Protein AF-A0A7S0YPV4-F1 (afdb_monomer_lite)

Foldseek 3Di:
DVVVVVQVCPVPDDPCPQVVQVVVVLLVQLLVVLVVVDPDPCDDPNVVSSVVSSQVDWDQGPQGIAHADPVGHTDLAFHKDFDWAWDQDPVVRDTDTDGAFIQGPVPGTPDGDDHAAPDDPDDHDPDDDLQRQFDDWQWAQDPVVRDTDGAQWQFTGNRRDTDGADWQWTGQHTSHNHTHGDPAATGGDTSHNDHDHDPDPPPDDD

Secondary structure (DSSP, 8-state):
--SHHHHTSTTTS-TTHHHHHHHHHHHHHHHHHHHHH-SS-S-TTHHHHHHHHHTT--EEETTEEE-B-TTSPBP-TT-EEEEEEEEEETTTTEEEEEEEEEEETTTEEEEEPPP--TT-SSS--SS--TTT--PPTTEEEETTTTEEEEPPTTEE-SSS--EEPPTTEE--STT-SSPEEPSSSB--STT-SSPBPPPP------

InterPro domains:
  IPR001828 Receptor, ligand binding region [PF01094] (13-88)
  IPR009030 Growth factor receptor cysteine-rich domain superfamily [SSF57184] (133-200)
  IPR028082 Periplasmic binding protein-like I [SSF53822] (12-119)

Radius of gyration: 29.95 Å; chains: 1; bounding box: 98×28×73 Å

pLDDT: mean 80.23, std 16.92, range [31.95, 98.0]

Organism: NCBI:txid464990

Structure (mmCIF, N/CA/C/O backbone):
data_AF-A0A7S0YPV4-F1
#
_entry.id   AF-A0A7S0YPV4-F1
#
loop_
_atom_site.group_PDB
_atom_site.id
_atom_site.type_symbol
_atom_site.label_atom_id
_atom_site.label_alt_id
_atom_site.label_comp_id
_atom_site.label_asym_id
_atom_site.label_entity_id
_atom_site.label_seq_id
_atom_site.pdbx_PDB_ins_code
_atom_site.Cartn_x
_atom_site.Cartn_y
_atom_site.Cartn_z
_atom_site.occupancy
_atom_site.B_iso_or_equiv
_atom_site.auth_seq_id
_atom_site.auth_comp_id
_atom_site.auth_asym_id
_atom_site.auth_atom_id
_atom_site.pdbx_PDB_model_num
ATOM 1 N N . THR A 1 1 ? 30.486 0.582 5.856 1.00 36.22 1 THR A N 1
ATOM 2 C CA . THR A 1 1 ? 30.335 2.045 5.706 1.00 36.22 1 THR A CA 1
ATOM 3 C C . THR A 1 1 ? 29.468 2.457 4.521 1.00 36.22 1 THR A C 1
ATOM 5 O O . THR A 1 1 ? 29.097 3.610 4.493 1.00 36.22 1 THR A O 1
ATOM 8 N N . ALA A 1 2 ? 29.048 1.553 3.617 1.00 31.95 2 ALA A N 1
ATOM 9 C CA . ALA A 1 2 ? 28.124 1.878 2.512 1.00 31.95 2 ALA A CA 1
ATOM 10 C C . ALA A 1 2 ? 26.618 1.672 2.824 1.00 31.95 2 ALA A C 1
ATOM 12 O O . ALA A 1 2 ? 25.763 2.104 2.064 1.00 31.95 2 ALA A O 1
ATOM 13 N N . HIS A 1 3 ? 26.267 1.010 3.937 1.00 37.22 3 HIS A N 1
ATOM 14 C CA . HIS A 1 3 ? 24.865 0.754 4.313 1.00 37.22 3 HIS A CA 1
ATOM 15 C C . HIS A 1 3 ? 24.217 1.878 5.135 1.00 37.22 3 HIS A C 1
ATOM 17 O O . HIS A 1 3 ? 22.995 1.964 5.186 1.00 37.22 3 HIS A O 1
ATOM 23 N N . SER A 1 4 ? 25.013 2.755 5.758 1.00 34.09 4 SER A N 1
ATOM 24 C CA . SER A 1 4 ? 24.509 3.917 6.504 1.00 34.09 4 SER A CA 1
ATOM 25 C C . SER A 1 4 ? 24.011 5.036 5.591 1.00 34.09 4 SER A C 1
ATOM 27 O O . SER A 1 4 ? 23.102 5.769 5.972 1.00 34.09 4 SER A O 1
ATOM 29 N N . ASP A 1 5 ? 24.559 5.133 4.379 1.00 36.56 5 ASP A N 1
ATOM 30 C CA . ASP A 1 5 ? 24.257 6.225 3.445 1.00 36.56 5 ASP A CA 1
ATOM 31 C C . ASP A 1 5 ? 22.921 6.016 2.720 1.00 36.56 5 ASP A C 1
ATOM 33 O O . ASP A 1 5 ? 22.264 6.977 2.329 1.00 36.56 5 ASP A O 1
ATOM 37 N N . ILE A 1 6 ? 22.460 4.764 2.627 1.00 43.62 6 ILE A N 1
ATOM 38 C CA . ILE A 1 6 ? 21.132 4.419 2.101 1.00 43.62 6 ILE A CA 1
ATOM 39 C C . ILE A 1 6 ? 20.035 4.860 3.085 1.00 43.62 6 ILE A C 1
ATOM 41 O O . ILE A 1 6 ? 18.970 5.301 2.669 1.00 43.62 6 ILE A O 1
ATOM 45 N N . LEU A 1 7 ? 20.296 4.796 4.395 1.00 42.16 7 LEU A N 1
ATOM 46 C CA . LEU A 1 7 ? 19.291 5.030 5.439 1.00 42.16 7 LEU A CA 1
ATOM 47 C C . LEU A 1 7 ? 19.029 6.518 5.730 1.00 42.16 7 LEU A C 1
ATOM 49 O O . LEU A 1 7 ? 17.930 6.865 6.156 1.00 42.16 7 LEU A O 1
ATOM 53 N N . ALA A 1 8 ? 19.997 7.404 5.480 1.00 38.09 8 ALA A N 1
ATOM 54 C CA . ALA A 1 8 ? 19.856 8.840 5.746 1.00 38.09 8 ALA A CA 1
ATOM 55 C C . ALA A 1 8 ? 19.055 9.606 4.669 1.00 38.09 8 ALA A C 1
ATOM 57 O O . ALA A 1 8 ? 18.641 10.738 4.909 1.00 38.09 8 ALA A O 1
ATOM 58 N N . GLY A 1 9 ? 18.821 9.007 3.493 1.00 40.06 9 GLY A N 1
ATOM 59 C CA . GLY A 1 9 ? 18.206 9.681 2.340 1.00 40.06 9 GLY A CA 1
ATOM 60 C C . GLY A 1 9 ? 16.691 9.502 2.180 1.00 40.06 9 GLY A C 1
ATOM 61 O O . GLY A 1 9 ? 16.063 10.285 1.468 1.00 40.06 9 GLY A O 1
ATOM 62 N N . PHE A 1 10 ? 16.072 8.516 2.838 1.00 45.12 10 PHE A N 1
ATOM 63 C CA . PHE A 1 10 ? 14.668 8.162 2.567 1.00 45.12 10 PHE A CA 1
ATOM 64 C C . PHE A 1 10 ? 13.634 9.197 3.030 1.00 45.12 10 PHE A C 1
ATOM 66 O O . PHE A 1 10 ? 12.509 9.169 2.541 1.00 45.12 10 PHE A O 1
ATOM 73 N N . SER A 1 11 ? 13.978 10.118 3.937 1.00 45.22 11 SER A N 1
ATOM 74 C CA . SER A 1 11 ? 13.049 11.182 4.354 1.00 45.22 11 SER A CA 1
ATOM 75 C C . SER A 1 11 ? 13.148 12.461 3.512 1.00 45.22 11 SER A C 1
ATOM 77 O O . SER A 1 11 ? 12.313 13.349 3.674 1.00 45.22 11 SER A O 1
ATOM 79 N N . GLN A 1 12 ? 14.141 12.569 2.617 1.00 48.28 12 GLN A N 1
ATOM 80 C CA . GLN A 1 12 ? 14.422 13.796 1.856 1.00 48.28 12 GLN A CA 1
ATOM 81 C C . GLN A 1 12 ? 14.479 13.626 0.334 1.00 48.28 12 GLN A C 1
ATOM 83 O O . GLN A 1 12 ? 14.400 14.630 -0.372 1.00 48.28 12 GLN A O 1
ATOM 88 N N . PHE A 1 13 ? 14.569 12.401 -0.188 1.00 52.62 13 PHE A N 1
ATOM 89 C CA . PHE A 1 13 ? 14.547 12.145 -1.628 1.00 52.62 13 PHE A CA 1
ATOM 90 C C . PHE A 1 13 ? 13.202 11.572 -2.075 1.00 52.62 13 PHE A C 1
ATOM 92 O O . PHE A 1 13 ? 12.683 10.633 -1.477 1.00 52.62 13 PHE A O 1
ATOM 99 N N . ASP A 1 14 ? 12.653 12.136 -3.154 1.00 65.88 14 ASP A N 1
ATOM 100 C CA . ASP A 1 14 ? 11.520 11.557 -3.876 1.00 65.88 14 ASP A CA 1
ATOM 101 C C . ASP A 1 14 ? 11.896 10.128 -4.318 1.00 65.88 14 ASP A C 1
ATOM 103 O O . ASP A 1 14 ? 12.837 9.980 -5.113 1.00 65.88 14 ASP A O 1
ATOM 107 N N . PRO A 1 15 ? 11.196 9.080 -3.835 1.00 69.56 15 PRO A N 1
ATOM 108 C CA . PRO A 1 15 ? 11.529 7.691 -4.145 1.00 69.56 15 PRO A CA 1
ATOM 109 C C . PRO A 1 15 ? 11.424 7.378 -5.644 1.00 69.56 15 PRO A C 1
ATOM 111 O O . PRO A 1 15 ? 11.970 6.374 -6.100 1.00 69.56 15 PRO A O 1
ATOM 114 N N . PHE A 1 16 ? 10.766 8.240 -6.424 1.00 81.06 16 PHE A N 1
ATOM 115 C CA . PHE A 1 16 ? 10.574 8.074 -7.861 1.00 81.06 16 PHE A CA 1
ATOM 116 C C . PHE A 1 16 ? 11.603 8.819 -8.715 1.00 81.06 16 PHE A C 1
ATOM 118 O O . PHE A 1 16 ? 11.681 8.584 -9.921 1.00 81.06 16 PHE A O 1
ATOM 125 N N . SER A 1 17 ? 12.436 9.669 -8.114 1.00 86.31 17 SER A N 1
ATOM 126 C CA . SER A 1 17 ? 13.409 10.491 -8.845 1.00 86.31 17 SER A CA 1
ATOM 127 C C . SER A 1 17 ? 14.431 9.662 -9.635 1.00 86.31 17 SER A C 1
ATOM 129 O O . SER A 1 17 ? 14.718 9.981 -10.789 1.00 86.31 17 SER A O 1
ATOM 131 N N . ALA A 1 18 ? 14.919 8.556 -9.066 1.00 84.62 18 ALA A N 1
ATOM 132 C CA . ALA A 1 18 ? 15.829 7.635 -9.750 1.00 84.62 18 ALA A CA 1
ATOM 133 C C . ALA A 1 18 ? 15.155 6.934 -10.945 1.00 84.62 18 ALA A C 1
ATOM 135 O O . ALA A 1 18 ? 15.747 6.824 -12.016 1.00 84.62 18 ALA A O 1
ATOM 136 N N . PHE A 1 19 ? 13.888 6.532 -10.797 1.00 88.25 19 PHE A N 1
ATOM 137 C CA . PHE A 1 19 ? 13.109 5.931 -11.884 1.00 88.25 19 PHE A CA 1
ATOM 138 C C . PHE A 1 19 ? 12.814 6.936 -13.000 1.00 88.25 19 PHE A C 1
ATOM 140 O O . PHE A 1 19 ? 12.889 6.591 -14.177 1.00 88.25 19 PHE A O 1
ATOM 147 N N . MET A 1 20 ? 12.520 8.190 -12.646 1.00 91.56 20 MET A N 1
ATOM 148 C CA . MET A 1 20 ? 12.331 9.272 -13.613 1.00 91.56 20 MET A CA 1
ATOM 149 C C . MET A 1 20 ? 13.615 9.534 -14.407 1.00 91.56 20 MET A C 1
ATOM 151 O O . MET A 1 20 ? 13.568 9.665 -15.629 1.00 91.56 20 MET A O 1
ATOM 155 N N . TYR A 1 21 ? 14.764 9.575 -13.729 1.00 91.56 21 TYR A N 1
ATOM 156 C CA . TYR A 1 21 ? 16.065 9.735 -14.375 1.00 91.56 21 TYR A CA 1
ATOM 157 C C . TYR A 1 21 ? 16.329 8.618 -15.392 1.00 91.56 21 TYR A C 1
ATOM 159 O O . TYR A 1 21 ? 16.657 8.893 -16.548 1.00 91.56 21 TYR A O 1
ATOM 167 N N . ASP A 1 22 ? 16.108 7.367 -14.993 1.00 93.00 22 ASP A N 1
ATOM 168 C CA . ASP A 1 22 ? 16.290 6.211 -15.870 1.00 93.00 22 ASP A CA 1
ATOM 169 C C . ASP A 1 22 ? 15.304 6.209 -17.049 1.00 93.00 22 ASP A C 1
ATOM 171 O O . ASP A 1 22 ? 15.693 5.905 -18.177 1.00 93.00 22 ASP A O 1
ATOM 175 N N . ALA A 1 23 ? 14.052 6.629 -16.840 1.00 94.31 23 ALA A N 1
ATOM 176 C CA . ALA A 1 23 ? 13.065 6.758 -17.913 1.00 94.31 23 ALA A CA 1
ATOM 177 C C . ALA A 1 23 ? 13.476 7.805 -18.964 1.00 94.31 23 ALA A C 1
ATOM 179 O O . ALA A 1 23 ? 13.342 7.570 -20.169 1.00 94.31 23 ALA A O 1
ATOM 180 N N . VAL A 1 24 ? 14.022 8.945 -18.525 1.00 95.88 24 VAL A N 1
ATOM 181 C CA . VAL A 1 24 ? 14.556 9.976 -19.429 1.00 95.88 24 VAL A CA 1
ATOM 182 C C . VAL A 1 24 ? 15.739 9.431 -20.229 1.00 95.88 24 VAL A C 1
ATOM 184 O O . VAL A 1 24 ? 15.811 9.658 -21.439 1.00 95.88 24 VAL A O 1
ATOM 187 N N . TRP A 1 25 ? 16.634 8.669 -19.595 1.00 95.94 25 TRP A N 1
ATOM 188 C CA . TRP A 1 25 ? 17.754 8.029 -20.288 1.00 95.94 25 TRP A CA 1
ATOM 189 C C . TRP A 1 25 ? 17.307 6.986 -21.304 1.00 95.94 25 TRP A C 1
ATOM 191 O O . TRP A 1 25 ? 17.800 7.005 -22.432 1.00 95.94 25 TRP A O 1
ATOM 201 N N . LEU A 1 26 ? 16.336 6.138 -20.963 1.00 96.00 26 LEU A N 1
ATOM 202 C CA . LEU A 1 26 ? 15.768 5.174 -21.903 1.00 96.00 26 LEU A CA 1
ATOM 203 C C . LEU A 1 26 ? 15.194 5.883 -23.138 1.00 96.00 26 LEU A C 1
ATOM 205 O O . LEU A 1 26 ? 15.479 5.491 -24.270 1.00 96.00 26 LEU A O 1
ATOM 209 N N . ALA A 1 27 ? 14.443 6.970 -22.937 1.00 93.94 27 ALA A N 1
ATOM 210 C CA . ALA A 1 27 ? 13.891 7.759 -24.034 1.00 93.94 27 ALA A CA 1
ATOM 211 C C . ALA A 1 27 ? 14.973 8.435 -24.887 1.00 93.94 27 ALA A C 1
ATOM 213 O O . ALA A 1 27 ? 14.877 8.435 -26.119 1.00 93.94 27 ALA A O 1
ATOM 214 N N . ALA A 1 28 ? 16.016 8.978 -24.258 1.00 94.56 28 ALA A N 1
ATOM 215 C CA . ALA A 1 28 ? 17.133 9.604 -24.957 1.00 94.56 28 ALA A CA 1
ATOM 216 C C . ALA A 1 28 ? 17.921 8.587 -25.797 1.00 94.56 28 ALA A C 1
ATOM 218 O O . ALA A 1 28 ? 18.191 8.838 -26.975 1.00 94.56 28 ALA A O 1
ATOM 219 N N . LEU A 1 29 ? 18.236 7.420 -25.227 1.00 94.44 29 LEU A N 1
ATOM 220 C CA . LEU A 1 29 ? 18.935 6.333 -25.914 1.00 94.44 29 LEU A CA 1
ATOM 221 C C . LEU A 1 29 ? 18.103 5.784 -27.076 1.00 94.44 29 LEU A C 1
ATOM 223 O O . LEU A 1 29 ? 18.622 5.653 -28.183 1.00 94.44 29 LEU A O 1
ATOM 227 N N . ALA A 1 30 ? 16.806 5.550 -26.866 1.00 93.12 30 ALA A N 1
ATOM 228 C CA . ALA A 1 30 ? 15.907 5.077 -27.915 1.00 93.12 30 ALA A CA 1
ATOM 229 C C . ALA A 1 30 ? 15.759 6.087 -29.055 1.00 93.12 30 ALA A C 1
ATOM 231 O O . ALA A 1 30 ? 15.778 5.711 -30.224 1.00 93.12 30 ALA A O 1
ATOM 232 N N . THR A 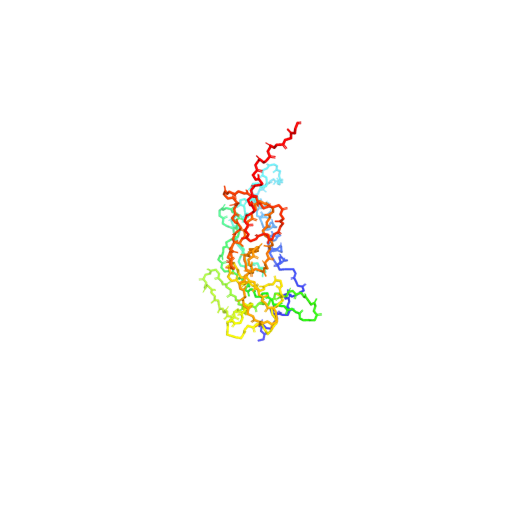1 31 ? 15.674 7.379 -28.735 1.00 90.56 31 THR A N 1
ATOM 233 C CA . THR A 1 31 ? 15.624 8.444 -29.747 1.00 90.56 31 THR A CA 1
ATOM 234 C C . THR A 1 31 ? 16.935 8.534 -30.525 1.00 90.56 31 THR A C 1
ATOM 236 O O . THR A 1 31 ? 16.920 8.699 -31.746 1.00 90.56 31 THR A O 1
ATOM 239 N N . SER A 1 32 ? 18.072 8.390 -29.840 1.00 90.44 32 SER A N 1
ATOM 240 C CA . SER A 1 32 ? 19.397 8.358 -30.465 1.00 90.44 32 SER A CA 1
ATOM 241 C C . SER A 1 32 ? 19.548 7.162 -31.413 1.00 90.44 32 SER A C 1
ATOM 243 O O . SER A 1 32 ? 19.952 7.344 -32.562 1.00 90.44 32 SER A O 1
ATOM 245 N N . SER A 1 33 ? 19.140 5.964 -30.974 1.00 89.00 33 SER A N 1
ATOM 246 C CA . SER A 1 33 ? 19.143 4.736 -31.785 1.00 89.00 33 SER A CA 1
ATOM 247 C C . SER A 1 33 ? 18.202 4.845 -32.990 1.00 89.00 33 SER A C 1
ATOM 249 O O . SER A 1 33 ? 18.583 4.580 -34.128 1.00 89.00 33 SER A O 1
ATOM 251 N N . ALA A 1 34 ? 16.983 5.349 -32.783 1.00 85.38 34 ALA A N 1
ATOM 252 C CA . ALA A 1 34 ? 16.032 5.560 -33.870 1.00 85.38 34 ALA A CA 1
ATOM 253 C C . ALA A 1 34 ? 16.569 6.554 -34.913 1.00 85.38 34 ALA A C 1
ATOM 255 O O . ALA A 1 34 ? 16.411 6.340 -36.114 1.00 85.38 34 ALA A O 1
ATOM 256 N N . LYS A 1 35 ? 17.247 7.624 -34.477 1.00 83.00 35 LYS A N 1
ATOM 257 C CA . LYS A 1 35 ? 17.867 8.603 -35.378 1.00 83.00 35 LYS A CA 1
ATOM 258 C C . LYS A 1 35 ? 19.049 8.020 -36.155 1.00 83.00 35 LYS A C 1
ATOM 260 O O . LYS A 1 35 ? 19.228 8.388 -37.309 1.00 83.00 35 LYS A O 1
ATOM 265 N N . SER A 1 36 ? 19.858 7.145 -35.558 1.00 79.50 36 SER A N 1
ATOM 266 C CA . SER A 1 36 ? 20.968 6.501 -36.276 1.00 79.50 36 SER A CA 1
ATOM 267 C C . SER A 1 36 ? 20.475 5.468 -37.295 1.00 79.50 36 SER A C 1
ATOM 269 O O . SER A 1 36 ? 21.103 5.297 -38.339 1.00 79.50 36 SER A O 1
ATOM 271 N N . ALA A 1 37 ? 19.327 4.834 -37.038 1.00 71.56 37 ALA A N 1
ATOM 272 C CA . ALA A 1 37 ? 18.685 3.886 -37.946 1.00 71.56 37 ALA A CA 1
ATOM 273 C C . ALA A 1 37 ? 17.897 4.548 -39.099 1.00 71.56 37 ALA A C 1
ATOM 275 O O . ALA A 1 37 ? 17.641 3.899 -40.115 1.00 71.56 37 ALA A O 1
ATOM 276 N N . MET A 1 38 ? 17.503 5.822 -38.973 1.00 64.94 38 MET A N 1
ATOM 277 C CA . MET A 1 38 ? 16.695 6.541 -39.968 1.00 64.94 38 MET A CA 1
ATOM 278 C C . MET A 1 38 ? 17.522 7.589 -40.733 1.00 64.94 38 MET A C 1
ATOM 280 O O . MET A 1 38 ? 18.066 8.521 -40.154 1.00 64.94 38 MET A O 1
ATOM 284 N N . ALA A 1 39 ? 17.557 7.498 -42.069 1.00 58.47 39 ALA A N 1
ATOM 285 C CA . ALA A 1 39 ? 18.221 8.485 -42.938 1.00 58.47 39 ALA A CA 1
ATOM 286 C C . ALA A 1 39 ? 17.457 9.827 -43.074 1.00 58.47 39 ALA A C 1
ATOM 288 O O . ALA A 1 39 ? 17.958 10.765 -43.694 1.00 58.47 39 ALA A O 1
ATOM 289 N N . ALA A 1 40 ? 16.245 9.922 -42.517 1.00 58.00 40 ALA A N 1
ATOM 290 C CA . ALA A 1 40 ? 15.357 11.084 -42.576 1.00 58.00 40 ALA A CA 1
ATOM 291 C C . ALA A 1 40 ? 14.968 11.547 -41.153 1.00 58.00 40 ALA A C 1
ATOM 293 O O . ALA A 1 40 ? 15.109 10.770 -40.206 1.00 58.00 40 ALA A O 1
ATOM 294 N N . PRO A 1 41 ? 14.477 12.793 -40.969 1.00 60.31 41 PRO A N 1
ATOM 295 C CA . PRO A 1 41 ? 13.969 13.262 -39.678 1.00 60.31 41 PRO A CA 1
ATOM 296 C C . PRO A 1 41 ? 12.896 12.313 -39.131 1.00 60.31 41 PRO A C 1
ATOM 298 O O . PRO A 1 41 ? 12.181 11.697 -39.921 1.00 60.31 41 PRO A O 1
ATOM 301 N N . LEU A 1 42 ? 12.744 12.235 -37.801 1.00 62.56 42 LEU A N 1
ATOM 302 C CA . LEU A 1 42 ? 11.612 11.560 -37.152 1.00 62.56 42 LEU A CA 1
ATOM 303 C C . LEU A 1 42 ? 10.294 12.286 -37.508 1.00 62.56 42 LEU A C 1
ATOM 305 O O . LEU A 1 42 ? 9.743 13.029 -36.703 1.00 62.56 42 LEU A O 1
ATOM 309 N N . ALA A 1 43 ? 9.821 12.128 -38.742 1.00 65.56 43 ALA A N 1
ATOM 310 C CA . ALA A 1 43 ? 8.487 12.497 -39.195 1.00 65.56 43 ALA A CA 1
ATOM 311 C C . ALA A 1 43 ? 7.509 11.338 -38.916 1.00 65.56 43 ALA A C 1
ATOM 313 O O . ALA A 1 43 ? 7.915 10.301 -38.384 1.00 65.56 43 ALA A O 1
ATOM 314 N N . ASP A 1 44 ? 6.226 11.534 -39.239 1.00 55.19 44 ASP A N 1
ATOM 315 C CA . ASP A 1 44 ? 5.115 10.615 -38.942 1.00 55.19 44 ASP A CA 1
ATOM 316 C C . ASP A 1 44 ? 5.503 9.129 -39.057 1.00 55.19 44 ASP A C 1
ATOM 318 O O . ASP A 1 44 ? 5.897 8.639 -40.114 1.00 55.19 44 ASP A O 1
ATOM 322 N N . GLY A 1 45 ? 5.433 8.419 -37.926 1.00 63.19 45 GLY A N 1
ATOM 323 C CA . GLY A 1 45 ? 5.950 7.053 -37.761 1.00 63.19 45 GLY A CA 1
ATOM 324 C C . GLY A 1 45 ? 7.156 6.939 -36.821 1.00 63.19 45 GLY A C 1
ATOM 325 O O . GLY A 1 45 ? 7.360 5.875 -36.236 1.00 63.19 45 GLY A O 1
ATOM 326 N N . GLY A 1 46 ? 7.881 8.035 -36.571 1.00 73.69 46 GLY A N 1
ATOM 327 C CA . GLY A 1 46 ? 9.039 8.071 -35.669 1.00 73.69 46 GLY A CA 1
ATOM 328 C C . GLY A 1 46 ? 8.743 7.613 -34.235 1.00 73.69 46 GLY A C 1
ATOM 329 O O . GLY A 1 46 ? 9.573 6.950 -33.622 1.00 73.69 46 GLY A O 1
ATOM 330 N N . VAL A 1 47 ? 7.532 7.867 -33.725 1.00 80.19 47 VAL A N 1
ATOM 331 C CA . VAL A 1 47 ? 7.101 7.407 -32.390 1.00 80.19 47 VAL A CA 1
ATOM 332 C C . VAL A 1 47 ? 7.095 5.879 -32.292 1.00 80.19 47 VAL A C 1
ATOM 334 O O . VAL A 1 47 ? 7.555 5.334 -31.292 1.00 80.19 47 VAL A O 1
ATOM 337 N N . LYS A 1 48 ? 6.633 5.171 -33.334 1.00 84.62 48 LYS A N 1
ATOM 338 C CA . LYS A 1 48 ? 6.635 3.698 -33.353 1.00 84.62 48 LYS A CA 1
ATOM 339 C C . LYS A 1 48 ? 8.058 3.148 -33.401 1.00 84.62 48 LYS A C 1
ATOM 341 O O . LYS A 1 48 ? 8.347 2.169 -32.720 1.00 84.62 48 LYS A O 1
ATOM 346 N N . THR A 1 49 ? 8.946 3.801 -34.152 1.00 85.56 49 THR A N 1
ATOM 347 C CA . THR A 1 49 ? 10.367 3.437 -34.198 1.00 85.56 49 THR A CA 1
ATOM 348 C C . THR A 1 49 ? 11.018 3.615 -32.828 1.00 85.56 49 THR A C 1
ATOM 350 O O . THR A 1 49 ? 11.595 2.666 -32.308 1.00 85.56 49 THR A O 1
ATOM 353 N N . VAL A 1 50 ? 10.847 4.775 -32.184 1.00 88.19 50 VAL A N 1
ATOM 354 C CA . VAL A 1 50 ? 11.372 5.023 -30.828 1.00 88.19 50 VAL A CA 1
ATOM 355 C C . VAL A 1 50 ? 10.810 4.012 -29.830 1.00 88.19 50 VAL A C 1
ATOM 357 O O . VAL A 1 50 ? 11.570 3.446 -29.054 1.00 88.19 50 VAL A O 1
ATOM 360 N N . GLN A 1 51 ? 9.511 3.713 -29.887 1.00 88.81 51 GLN A N 1
ATOM 361 C CA . GLN A 1 51 ? 8.896 2.710 -29.017 1.00 88.81 51 GLN A CA 1
ATOM 362 C C . GLN A 1 51 ? 9.481 1.306 -29.239 1.00 88.81 51 GLN A C 1
ATOM 364 O O . GLN A 1 51 ? 9.691 0.572 -28.275 1.00 88.81 51 GLN A O 1
ATOM 369 N N . SER A 1 52 ? 9.768 0.924 -30.488 1.00 88.44 52 SER A N 1
ATOM 370 C CA . SER A 1 52 ? 10.424 -0.356 -30.778 1.00 88.44 52 SER A CA 1
ATOM 371 C C . SER A 1 52 ? 11.870 -0.406 -30.284 1.00 88.44 52 SER A C 1
ATOM 373 O O . SER A 1 52 ? 12.303 -1.450 -29.804 1.00 88.44 52 SER A O 1
ATOM 375 N N . GLU A 1 53 ? 12.590 0.718 -30.329 1.00 91.56 53 GLU A N 1
ATOM 376 C CA . GLU A 1 53 ? 13.956 0.823 -29.810 1.00 91.56 53 GLU A CA 1
ATOM 377 C C . GLU A 1 53 ? 13.982 0.801 -28.276 1.00 91.56 53 GLU A C 1
ATOM 379 O O . GLU A 1 53 ? 14.801 0.095 -27.696 1.00 91.56 53 GLU A O 1
ATOM 384 N N . MET A 1 54 ? 13.033 1.465 -27.603 1.00 93.12 54 MET A N 1
ATOM 385 C CA . MET A 1 54 ? 12.886 1.396 -26.139 1.00 93.12 54 MET A CA 1
ATOM 386 C C . MET A 1 54 ? 12.764 -0.048 -25.637 1.00 93.12 54 MET A C 1
ATOM 388 O O . MET A 1 54 ? 13.331 -0.380 -24.605 1.00 93.12 54 MET A O 1
ATOM 392 N N . ARG A 1 55 ? 12.066 -0.921 -26.373 1.00 91.69 55 ARG A N 1
ATOM 393 C CA . ARG A 1 55 ? 11.905 -2.343 -26.014 1.00 91.69 55 ARG A CA 1
ATOM 394 C C . ARG A 1 55 ? 13.160 -3.193 -26.237 1.00 91.69 55 ARG A C 1
ATOM 396 O O . ARG A 1 55 ? 13.202 -4.331 -25.792 1.00 91.69 55 ARG A O 1
ATOM 403 N N . ARG A 1 56 ? 14.146 -2.688 -26.980 1.00 90.62 56 ARG A N 1
ATOM 404 C CA . ARG A 1 56 ? 15.391 -3.406 -27.313 1.00 90.62 56 ARG A CA 1
ATOM 405 C C . ARG A 1 56 ? 16.578 -2.959 -26.474 1.00 90.62 56 ARG A C 1
ATOM 407 O O . ARG A 1 56 ? 17.599 -3.640 -26.453 1.00 90.62 56 ARG A O 1
ATOM 414 N N . ILE A 1 57 ? 16.469 -1.794 -25.847 1.00 92.44 57 ILE A N 1
ATOM 415 C CA . ILE A 1 57 ? 17.540 -1.196 -25.066 1.00 92.44 57 ILE A CA 1
ATOM 416 C C . ILE A 1 57 ? 17.498 -1.760 -23.650 1.00 92.44 57 ILE A C 1
ATOM 418 O O . ILE A 1 57 ? 16.471 -1.701 -22.980 1.00 92.44 57 ILE A O 1
ATOM 422 N N . ALA A 1 58 ? 18.653 -2.247 -23.208 1.00 93.31 58 ALA A N 1
ATOM 423 C CA . ALA A 1 58 ? 18.926 -2.610 -21.829 1.00 93.31 58 ALA A CA 1
ATOM 424 C C . ALA A 1 58 ? 20.170 -1.849 -21.353 1.00 93.31 58 ALA A C 1
ATOM 426 O O . ALA A 1 58 ? 21.164 -1.771 -22.084 1.00 93.31 58 ALA A O 1
ATOM 427 N N . PHE A 1 59 ? 20.132 -1.266 -20.157 1.00 92.31 59 PHE A N 1
ATOM 428 C CA . PHE A 1 59 ? 21.288 -0.583 -19.568 1.00 92.31 59 PHE A CA 1
ATOM 429 C C . PHE A 1 59 ? 21.253 -0.593 -18.037 1.00 92.31 59 PHE A C 1
ATOM 431 O O . PHE A 1 59 ? 20.210 -0.788 -17.422 1.00 92.31 59 PHE A O 1
ATOM 438 N N . SER A 1 60 ? 22.406 -0.347 -17.411 1.00 90.06 60 SER A N 1
ATOM 439 C CA . SER A 1 60 ? 22.492 -0.150 -15.960 1.00 90.06 60 SER A CA 1
ATOM 440 C C . SER A 1 60 ? 22.159 1.303 -15.619 1.00 90.06 60 SER A C 1
ATOM 442 O O . SER A 1 60 ? 22.965 2.199 -15.877 1.00 90.06 60 SER A O 1
ATOM 444 N N . GLY A 1 61 ? 20.973 1.532 -15.061 1.00 86.69 61 GLY A N 1
ATOM 445 C CA . GLY A 1 61 ? 20.504 2.830 -14.585 1.00 86.69 61 GLY A CA 1
ATOM 446 C C . GLY A 1 61 ? 20.863 3.106 -13.123 1.00 86.69 61 GLY A C 1
ATOM 447 O O . GLY A 1 61 ? 21.509 2.302 -12.448 1.00 86.69 61 GLY A O 1
ATOM 448 N N . VAL A 1 62 ? 20.418 4.256 -12.618 1.00 86.75 62 VAL A N 1
ATOM 449 C CA . VAL A 1 62 ? 20.590 4.664 -11.212 1.00 86.75 62 VAL A CA 1
ATOM 450 C C . VAL A 1 62 ? 19.731 3.807 -10.283 1.00 86.75 62 VAL A C 1
ATOM 452 O O . VAL A 1 62 ? 20.129 3.531 -9.153 1.00 86.75 62 VAL A O 1
ATOM 455 N N . SER A 1 63 ? 18.570 3.356 -10.757 1.00 82.12 63 SER A N 1
ATOM 456 C CA . SER A 1 63 ? 17.658 2.479 -10.016 1.00 82.12 63 SER A CA 1
ATOM 457 C C . SER A 1 63 ? 17.864 0.985 -10.313 1.00 82.12 63 SER A C 1
ATOM 459 O O . SER A 1 63 ? 16.980 0.185 -10.020 1.00 82.12 63 SER A O 1
ATOM 461 N N . GLY A 1 64 ? 18.991 0.591 -10.919 1.00 80.56 64 GLY A N 1
ATOM 462 C CA . GLY A 1 64 ? 19.314 -0.803 -11.268 1.00 80.56 64 GLY A CA 1
ATOM 463 C C . GLY A 1 64 ? 19.199 -1.102 -12.767 1.00 80.56 64 GLY A C 1
ATOM 464 O O . GLY A 1 64 ? 19.255 -0.185 -13.583 1.00 80.56 64 GLY A O 1
ATOM 465 N N . SER A 1 65 ? 19.041 -2.377 -13.145 1.00 87.56 65 SER A N 1
ATOM 466 C CA . SER A 1 65 ? 18.884 -2.779 -14.557 1.00 87.56 65 SER A CA 1
ATOM 467 C C . SER A 1 65 ? 17.614 -2.183 -15.159 1.00 87.56 65 SER A C 1
ATOM 469 O O . SER A 1 65 ? 16.547 -2.254 -14.549 1.00 87.56 65 SER A O 1
ATOM 471 N N . VAL A 1 66 ? 17.724 -1.551 -16.325 1.00 91.50 66 VAL A N 1
ATOM 472 C CA . VAL A 1 66 ? 16.612 -0.930 -17.047 1.00 91.50 66 VAL A CA 1
ATOM 473 C C . VAL A 1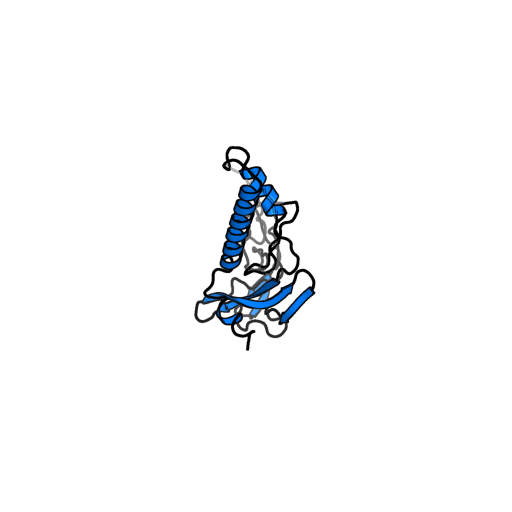 66 ? 16.454 -1.623 -18.387 1.00 91.50 66 VAL A C 1
ATOM 475 O O . VAL A 1 66 ? 17.262 -1.421 -19.291 1.00 91.50 66 VAL A O 1
ATOM 478 N N . ASP A 1 67 ? 15.377 -2.381 -18.511 1.00 92.44 67 ASP A N 1
ATOM 479 C CA . ASP A 1 67 ? 14.927 -3.065 -19.716 1.00 92.44 67 ASP A CA 1
ATOM 480 C C . ASP A 1 67 ? 13.408 -3.286 -19.623 1.00 92.44 67 ASP A C 1
ATOM 482 O O . ASP A 1 67 ? 12.834 -3.209 -18.532 1.00 92.44 67 ASP A O 1
ATOM 486 N N . LEU A 1 68 ? 12.734 -3.471 -20.762 1.00 92.81 68 LEU A N 1
ATOM 487 C CA . LEU A 1 68 ? 11.272 -3.551 -20.826 1.00 92.81 68 LEU A CA 1
ATOM 488 C C . LEU A 1 68 ? 10.793 -4.931 -21.282 1.00 92.81 68 LEU A C 1
ATOM 490 O O . LEU A 1 68 ? 11.281 -5.486 -22.266 1.00 92.81 68 LEU A O 1
ATOM 494 N N . LEU A 1 69 ? 9.751 -5.423 -20.620 1.00 89.38 69 LEU A N 1
ATOM 495 C CA . LEU A 1 69 ? 8.971 -6.581 -21.031 1.00 89.38 69 LEU A CA 1
ATOM 496 C C . LEU A 1 69 ? 8.140 -6.263 -22.285 1.00 89.38 69 LEU A C 1
ATOM 498 O O . LEU A 1 69 ? 7.932 -5.109 -22.670 1.00 89.38 69 LEU A O 1
ATOM 502 N N . GLU A 1 70 ? 7.591 -7.300 -22.919 1.00 88.75 70 GLU A N 1
ATOM 503 C CA . GLU A 1 70 ? 6.773 -7.148 -24.132 1.00 88.75 70 GLU A CA 1
ATOM 504 C C . GLU A 1 70 ? 5.532 -6.258 -23.916 1.00 88.75 70 GLU A C 1
ATOM 506 O O . GLU A 1 70 ? 5.103 -5.535 -24.827 1.00 88.75 70 GLU A O 1
ATOM 511 N N . ASN A 1 71 ? 4.984 -6.267 -22.697 1.00 89.31 71 ASN A N 1
ATOM 512 C CA . ASN A 1 71 ? 3.856 -5.430 -22.294 1.00 89.31 71 ASN A CA 1
ATOM 513 C C . ASN A 1 71 ? 4.246 -3.958 -22.029 1.00 89.31 71 ASN A C 1
ATOM 515 O O . ASN A 1 71 ? 3.358 -3.116 -21.919 1.00 89.31 71 ASN A O 1
ATOM 519 N N . GLY A 1 72 ? 5.542 -3.630 -22.011 1.00 88.31 72 GLY A N 1
ATOM 520 C CA . GLY A 1 72 ? 6.066 -2.286 -21.765 1.00 88.31 72 GLY A CA 1
ATOM 521 C C . GLY A 1 72 ? 6.374 -1.970 -20.301 1.00 88.31 72 GLY A C 1
ATOM 522 O O . GLY A 1 72 ? 6.846 -0.865 -20.034 1.00 88.31 72 GLY A O 1
ATOM 523 N N . ASP A 1 73 ? 6.150 -2.907 -19.379 1.00 90.75 73 ASP A N 1
ATOM 524 C CA . ASP A 1 73 ? 6.608 -2.767 -17.998 1.00 90.75 73 ASP A CA 1
ATOM 525 C C . ASP A 1 73 ? 8.121 -2.962 -17.927 1.00 90.75 73 ASP A C 1
ATOM 527 O O . ASP A 1 73 ? 8.713 -3.649 -18.760 1.00 90.75 73 ASP A O 1
ATOM 531 N N . ARG A 1 74 ? 8.762 -2.382 -16.914 1.00 89.38 74 ARG A N 1
ATOM 532 C CA . ARG A 1 74 ? 10.168 -2.675 -16.643 1.00 89.38 74 ARG A CA 1
ATOM 533 C C . ARG A 1 74 ? 10.316 -4.128 -16.204 1.00 89.38 74 ARG A C 1
ATOM 535 O O . ARG A 1 74 ? 9.495 -4.613 -15.424 1.00 89.38 74 ARG A O 1
ATOM 542 N N . SER A 1 75 ? 11.363 -4.797 -16.679 1.00 86.19 75 SER A N 1
ATOM 543 C CA . SER A 1 75 ? 11.709 -6.127 -16.195 1.00 86.19 75 SER A CA 1
ATOM 544 C C . SER A 1 75 ? 11.860 -6.122 -14.680 1.00 86.19 75 SER A C 1
ATOM 546 O O . SER A 1 75 ? 12.396 -5.187 -14.080 1.00 86.19 75 SER A O 1
ATOM 548 N N . GLY A 1 76 ? 11.318 -7.169 -14.065 1.00 77.69 76 GLY A N 1
ATOM 549 C CA . GLY A 1 76 ? 11.407 -7.368 -12.630 1.00 77.69 76 GLY A CA 1
ATOM 550 C C . GLY A 1 76 ? 12.802 -7.789 -12.179 1.00 77.69 76 GLY A C 1
ATOM 551 O O . GLY A 1 76 ? 13.072 -7.708 -10.987 1.00 77.69 76 GLY A O 1
ATOM 552 N N . GLU A 1 77 ? 13.672 -8.242 -13.084 1.00 76.94 77 GLU A N 1
ATOM 553 C CA . GLU A 1 77 ? 14.984 -8.813 -12.757 1.00 76.94 77 GLU A CA 1
ATOM 554 C C . GLU A 1 77 ? 15.879 -7.792 -12.034 1.00 76.94 77 GLU A C 1
ATOM 556 O O . GLU A 1 77 ? 16.063 -6.654 -12.473 1.00 76.94 77 GLU A O 1
ATOM 561 N N . GLY A 1 78 ? 16.390 -8.181 -10.863 1.00 71.44 78 GLY A N 1
ATOM 562 C CA . GLY A 1 78 ? 17.232 -7.332 -10.014 1.00 71.44 78 GLY A CA 1
ATOM 563 C C . GLY A 1 78 ? 16.531 -6.126 -9.368 1.00 71.44 78 GLY A C 1
ATOM 564 O O . GLY A 1 78 ? 17.204 -5.269 -8.784 1.00 71.44 78 GLY A O 1
ATOM 565 N N . LEU A 1 79 ? 15.196 -6.017 -9.440 1.00 76.81 79 LEU A N 1
ATOM 566 C CA . LEU A 1 79 ? 14.468 -4.973 -8.717 1.00 76.81 79 LEU A CA 1
ATOM 567 C C . LEU A 1 79 ? 14.491 -5.235 -7.212 1.00 76.81 79 LEU A C 1
ATOM 569 O O . LEU A 1 79 ? 14.130 -6.304 -6.720 1.00 76.81 79 LEU A O 1
ATOM 573 N N . THR A 1 80 ? 14.875 -4.193 -6.480 1.00 80.75 80 THR A N 1
ATOM 574 C CA . THR A 1 80 ? 14.943 -4.187 -5.024 1.00 80.75 80 THR A CA 1
ATOM 575 C C . THR A 1 80 ? 13.832 -3.313 -4.456 1.00 80.75 80 THR A C 1
ATOM 577 O O . THR A 1 80 ? 13.661 -2.158 -4.846 1.00 80.75 80 THR A O 1
ATOM 580 N N . TYR A 1 81 ? 13.097 -3.853 -3.495 1.00 83.94 81 TYR A N 1
ATOM 581 C CA . TYR A 1 81 ? 11.943 -3.231 -2.868 1.00 83.94 81 TYR A CA 1
ATOM 582 C C . TYR A 1 81 ? 12.214 -3.017 -1.383 1.00 83.94 81 TYR A C 1
ATOM 584 O O . TYR A 1 81 ? 12.595 -3.937 -0.655 1.00 83.94 81 TYR A O 1
ATOM 592 N N . ALA A 1 82 ? 11.978 -1.793 -0.916 1.00 87.69 82 ALA A N 1
ATOM 593 C CA . ALA A 1 82 ? 11.997 -1.486 0.504 1.00 87.69 82 ALA A CA 1
ATOM 594 C C . ALA A 1 82 ? 10.718 -2.004 1.174 1.00 87.69 82 ALA A C 1
ATOM 596 O O . ALA A 1 82 ? 9.605 -1.628 0.801 1.00 87.69 82 ALA A O 1
ATOM 597 N N . VAL A 1 83 ? 10.878 -2.824 2.208 1.00 88.50 83 VAL A N 1
ATOM 598 C CA . VAL A 1 83 ? 9.778 -3.263 3.068 1.00 88.50 83 VAL A CA 1
ATOM 599 C C . VAL A 1 83 ? 9.666 -2.264 4.209 1.00 88.50 83 VAL A C 1
ATOM 601 O O . VAL A 1 83 ? 10.600 -2.106 4.998 1.00 88.50 83 VAL A O 1
ATOM 604 N N . VAL A 1 84 ? 8.531 -1.574 4.300 1.00 88.50 84 VAL A N 1
ATOM 605 C CA . VAL A 1 84 ? 8.309 -0.514 5.290 1.00 88.50 84 VAL A CA 1
ATOM 606 C C . VAL A 1 84 ? 7.233 -0.903 6.297 1.00 88.50 84 VAL A C 1
ATOM 608 O O . VAL A 1 84 ? 6.174 -1.418 5.946 1.00 88.50 84 VAL A O 1
ATOM 611 N N . ASN A 1 85 ? 7.493 -0.622 7.570 1.00 84.94 85 ASN A N 1
ATOM 612 C CA . ASN A 1 85 ? 6.530 -0.719 8.656 1.00 84.94 85 ASN A CA 1
ATOM 613 C C . ASN A 1 85 ? 6.211 0.696 9.142 1.00 84.94 85 ASN A C 1
ATOM 615 O O . ASN A 1 85 ? 7.104 1.439 9.545 1.00 84.94 85 ASN A O 1
ATOM 619 N N . TRP A 1 86 ? 4.937 1.072 9.073 1.00 82.94 86 TRP A N 1
ATOM 620 C CA . TRP A 1 86 ? 4.452 2.382 9.495 1.00 82.94 86 TRP A CA 1
ATOM 621 C C . TRP A 1 86 ? 4.330 2.450 11.013 1.00 82.94 86 TRP A C 1
ATOM 623 O O . TRP A 1 86 ? 3.697 1.596 11.636 1.00 82.94 86 TRP A O 1
ATOM 633 N N . LYS A 1 87 ? 4.955 3.465 11.603 1.00 75.19 87 LYS A N 1
ATOM 634 C CA . LYS A 1 87 ? 5.184 3.587 13.041 1.00 75.19 87 LYS A CA 1
ATOM 635 C C . LYS A 1 87 ? 4.661 4.939 13.550 1.00 75.19 87 LYS A C 1
ATOM 637 O O . LYS A 1 87 ? 4.971 5.957 12.935 1.00 75.19 87 LYS A O 1
ATOM 642 N N . PRO A 1 88 ? 3.883 5.001 14.647 1.00 71.88 88 PRO A N 1
ATOM 643 C CA . PRO A 1 88 ? 3.489 6.273 15.247 1.00 71.88 88 PRO A CA 1
ATOM 644 C C . PRO A 1 88 ? 4.702 7.080 15.722 1.00 71.88 88 PRO A C 1
ATOM 646 O O . PRO A 1 88 ? 5.561 6.566 16.439 1.00 71.88 88 PRO A O 1
ATOM 649 N N . ASN A 1 89 ? 4.748 8.361 15.369 1.00 72.12 89 ASN A N 1
ATOM 650 C CA . ASN A 1 89 ? 5.736 9.315 15.851 1.00 72.12 89 ASN A CA 1
ATOM 651 C C . ASN A 1 89 ? 5.105 10.210 16.927 1.00 72.12 89 ASN A C 1
ATOM 653 O O . ASN A 1 89 ? 4.214 11.014 16.650 1.00 72.12 89 ASN A O 1
ATOM 657 N N . LYS A 1 90 ? 5.599 10.088 18.166 1.00 68.44 90 LYS A N 1
ATOM 658 C CA . LYS A 1 90 ? 5.091 10.839 19.328 1.00 68.44 90 LYS A CA 1
ATOM 659 C C . LYS A 1 90 ? 5.347 12.346 19.244 1.00 68.44 90 LYS A C 1
ATOM 661 O O . LYS A 1 90 ? 4.583 13.122 19.803 1.00 68.44 90 LYS A O 1
ATOM 666 N N . SER A 1 91 ? 6.403 12.769 18.557 1.00 74.25 91 SER A N 1
ATOM 667 C CA . SER A 1 91 ? 6.755 14.184 18.409 1.00 74.25 91 SER A CA 1
ATOM 668 C C . SER A 1 91 ? 5.885 14.895 17.375 1.00 74.25 91 SER A C 1
ATOM 670 O O . SER A 1 91 ? 5.632 16.088 17.513 1.00 74.25 91 SER A O 1
ATOM 672 N N . THR A 1 92 ? 5.428 14.183 16.342 1.00 74.50 92 THR A N 1
ATOM 673 C CA . THR A 1 92 ? 4.640 14.767 15.244 1.00 74.50 92 THR A CA 1
ATOM 674 C C . THR A 1 92 ? 3.156 14.411 15.303 1.00 74.50 92 THR A C 1
ATOM 676 O O . THR A 1 92 ? 2.352 15.064 14.638 1.00 74.50 92 THR A O 1
ATOM 679 N N . GLY A 1 93 ? 2.783 13.379 16.067 1.00 70.38 93 GLY A N 1
ATOM 680 C CA . GLY A 1 93 ? 1.425 12.833 16.111 1.00 70.38 93 GLY A CA 1
ATOM 681 C C . GLY A 1 93 ? 0.998 12.125 14.819 1.00 70.38 93 GLY A C 1
ATOM 682 O O . GLY A 1 93 ? -0.194 11.911 14.611 1.00 70.38 93 GLY A O 1
ATOM 683 N N . LYS A 1 94 ? 1.941 11.796 13.926 1.00 75.19 94 LYS A N 1
ATOM 684 C CA . LYS A 1 94 ? 1.689 11.169 12.616 1.00 75.19 94 LYS A CA 1
ATOM 685 C C . LYS A 1 94 ? 2.274 9.757 12.542 1.00 75.19 94 LYS A C 1
ATOM 687 O O . LYS A 1 94 ? 2.961 9.318 13.458 1.00 75.19 94 LYS A O 1
ATOM 692 N N . LEU A 1 95 ? 1.985 9.042 11.454 1.00 74.06 95 LEU A N 1
ATOM 693 C CA . LEU A 1 95 ? 2.659 7.789 11.114 1.00 74.06 95 LEU A CA 1
ATOM 694 C C . LEU A 1 95 ? 3.869 8.080 10.228 1.00 74.06 95 LEU A C 1
ATOM 696 O O . LEU A 1 95 ? 3.715 8.697 9.175 1.00 74.06 95 LEU A O 1
ATOM 700 N N . ASP A 1 96 ? 5.025 7.559 10.620 1.00 80.06 96 ASP A N 1
ATOM 701 C CA . ASP A 1 96 ? 6.252 7.614 9.837 1.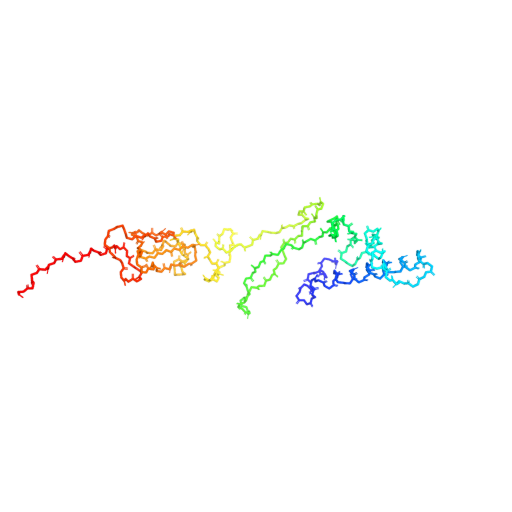00 80.06 96 ASP A CA 1
ATOM 702 C C . ASP A 1 96 ? 6.597 6.216 9.297 1.00 80.06 96 ASP A C 1
ATOM 704 O O . ASP A 1 96 ? 6.513 5.226 10.035 1.00 80.06 96 ASP A O 1
ATOM 708 N N . PRO A 1 97 ? 6.990 6.092 8.020 1.00 83.88 97 PRO A N 1
ATOM 709 C CA . PRO A 1 97 ? 7.454 4.828 7.474 1.00 83.88 97 PRO A CA 1
ATOM 710 C C . PRO A 1 97 ? 8.866 4.522 7.985 1.00 83.88 97 PRO A C 1
ATOM 712 O O . PRO A 1 97 ? 9.776 5.340 7.864 1.00 83.88 97 PRO A O 1
ATOM 715 N N . ILE A 1 98 ? 9.074 3.318 8.516 1.00 83.56 98 ILE A N 1
ATOM 716 C CA . ILE A 1 98 ? 10.404 2.817 8.876 1.00 83.56 98 ILE A CA 1
ATOM 717 C C . ILE A 1 98 ? 10.718 1.609 8.008 1.00 83.56 98 ILE A C 1
ATOM 719 O O . ILE A 1 98 ? 9.954 0.645 7.984 1.00 83.56 98 ILE A O 1
ATOM 723 N N . MET A 1 99 ? 11.851 1.641 7.311 1.00 86.19 99 MET A N 1
ATOM 724 C CA . MET A 1 99 ? 12.338 0.482 6.569 1.00 86.19 99 MET A CA 1
ATOM 725 C C . MET A 1 99 ? 12.699 -0.641 7.546 1.00 86.19 99 MET A C 1
ATOM 727 O O . MET A 1 99 ? 13.511 -0.451 8.449 1.00 86.19 99 MET A O 1
ATOM 731 N N . ILE A 1 100 ? 12.084 -1.803 7.362 1.00 88.50 100 ILE A N 1
ATOM 732 C CA . ILE A 1 100 ? 12.297 -3.000 8.182 1.00 88.50 100 ILE A CA 1
ATOM 733 C C . ILE A 1 100 ? 12.862 -4.168 7.387 1.00 88.50 100 ILE A C 1
ATOM 735 O O . ILE A 1 100 ? 13.148 -5.204 7.981 1.00 88.50 100 ILE A O 1
ATOM 739 N N . GLY A 1 101 ? 13.000 -4.027 6.073 1.00 89.94 101 GLY A N 1
ATOM 740 C CA . GLY A 1 101 ? 13.532 -5.081 5.232 1.00 89.94 101 GLY A CA 1
ATOM 741 C C . GLY A 1 101 ? 13.786 -4.640 3.806 1.00 89.94 101 GLY A C 1
ATOM 742 O O . GLY A 1 101 ? 13.383 -3.553 3.381 1.00 89.94 101 GLY A O 1
ATOM 743 N N . ILE A 1 102 ? 14.427 -5.539 3.074 1.00 88.56 102 ILE A N 1
ATOM 744 C CA . ILE A 1 102 ? 14.642 -5.453 1.638 1.00 88.56 102 ILE A CA 1
ATOM 745 C C . ILE A 1 102 ? 14.188 -6.771 1.013 1.00 88.56 102 ILE A C 1
ATOM 747 O O . ILE A 1 102 ? 14.589 -7.847 1.462 1.00 88.56 102 ILE A O 1
ATOM 751 N N . TRP A 1 103 ? 13.360 -6.672 -0.024 1.00 90.81 103 TRP A N 1
ATOM 752 C CA . TRP A 1 103 ? 12.955 -7.793 -0.863 1.00 90.81 103 TRP A CA 1
ATOM 753 C C . TRP A 1 103 ? 13.495 -7.589 -2.275 1.00 90.81 103 TRP A C 1
ATOM 755 O O . TRP A 1 103 ? 13.345 -6.513 -2.845 1.00 90.81 103 TRP A O 1
ATOM 765 N N . GLU A 1 104 ? 14.127 -8.606 -2.829 1.00 87.19 104 GLU A N 1
ATOM 766 C CA . GLU A 1 104 ? 14.604 -8.641 -4.203 1.00 87.19 104 GLU A CA 1
ATOM 767 C C . GLU A 1 104 ? 13.745 -9.621 -5.001 1.00 87.19 104 GLU A C 1
ATOM 769 O O . GLU A 1 104 ? 13.366 -10.680 -4.495 1.00 87.19 104 GLU A O 1
ATOM 774 N N . SER A 1 105 ? 13.448 -9.279 -6.251 1.00 84.00 105 SER A N 1
ATOM 775 C CA . SER A 1 105 ? 12.607 -10.090 -7.135 1.00 84.00 105 SER A CA 1
ATOM 776 C C . SER A 1 105 ? 13.097 -11.519 -7.349 1.00 84.00 105 SER A C 1
ATOM 778 O O . SER A 1 105 ? 12.275 -12.432 -7.429 1.00 84.00 105 SER A O 1
ATOM 780 N N . GLU A 1 106 ? 14.411 -11.723 -7.403 1.00 84.25 106 GLU A N 1
ATOM 781 C CA . GLU A 1 106 ? 15.013 -13.034 -7.662 1.00 84.25 106 GLU A CA 1
ATOM 782 C C . GLU A 1 106 ? 15.382 -13.780 -6.377 1.00 84.25 106 GLU A C 1
ATOM 784 O O . GLU A 1 106 ? 15.239 -15.001 -6.296 1.00 84.25 106 GLU A O 1
ATOM 789 N N . ALA A 1 107 ? 15.836 -13.052 -5.355 1.00 86.31 107 ALA A N 1
ATOM 790 C CA . ALA A 1 107 ? 16.362 -13.634 -4.121 1.00 86.31 107 ALA A CA 1
ATOM 791 C C . ALA A 1 107 ? 15.360 -13.644 -2.950 1.00 86.31 107 ALA A C 1
ATOM 793 O O . ALA A 1 107 ? 15.624 -14.253 -1.911 1.00 86.31 107 ALA A O 1
ATOM 794 N N . GLY A 1 108 ? 14.195 -13.009 -3.093 1.00 89.81 108 GLY A N 1
ATOM 795 C CA . GLY A 1 108 ? 13.215 -12.884 -2.021 1.00 89.81 108 GLY A CA 1
ATOM 796 C C . GLY A 1 108 ? 13.663 -11.898 -0.938 1.00 89.81 108 GLY A C 1
ATOM 797 O O . GLY A 1 108 ? 14.285 -10.879 -1.222 1.00 89.81 108 GLY A O 1
ATOM 798 N N . PHE A 1 109 ? 13.335 -12.159 0.332 1.00 90.44 109 PHE A N 1
ATOM 799 C CA . PHE A 1 109 ? 13.790 -11.288 1.421 1.00 90.44 109 PHE A CA 1
ATOM 800 C C . PHE A 1 109 ? 15.303 -11.411 1.613 1.00 90.44 109 PHE A C 1
ATOM 802 O O . PHE A 1 109 ? 15.782 -12.414 2.138 1.00 90.44 109 PHE A O 1
ATOM 809 N N . ILE A 1 110 ? 16.038 -10.355 1.266 1.00 89.56 110 ILE A N 1
ATOM 810 C CA . ILE A 1 110 ? 17.469 -10.232 1.574 1.00 89.56 110 ILE A CA 1
ATOM 811 C C . ILE A 1 110 ? 17.657 -10.132 3.084 1.00 89.56 110 ILE A C 1
ATOM 813 O O . ILE A 1 110 ? 18.528 -10.774 3.667 1.00 89.56 110 ILE A O 1
ATOM 817 N N . TRP A 1 111 ? 16.807 -9.330 3.725 1.00 89.81 111 TRP A N 1
ATOM 818 C CA . TRP A 1 111 ? 16.659 -9.281 5.172 1.00 89.81 111 TRP A CA 1
ATOM 819 C C . TRP A 1 111 ? 15.303 -8.680 5.536 1.00 89.81 111 TRP A C 1
ATOM 821 O O . TRP A 1 111 ? 14.736 -7.872 4.797 1.00 89.81 111 TRP A O 1
ATOM 831 N N . ILE A 1 112 ? 14.792 -9.065 6.701 1.00 89.56 112 ILE A N 1
ATOM 832 C CA . ILE A 1 112 ? 13.603 -8.483 7.311 1.00 89.56 112 ILE A CA 1
ATOM 833 C C . ILE A 1 112 ? 13.743 -8.563 8.831 1.00 89.56 112 ILE A C 1
ATOM 835 O O . ILE A 1 112 ? 14.275 -9.529 9.373 1.00 89.56 112 ILE A O 1
ATOM 839 N N . THR A 1 113 ? 13.301 -7.516 9.509 1.00 84.31 113 THR A N 1
ATOM 840 C CA . THR A 1 113 ? 13.178 -7.443 10.969 1.00 84.31 113 THR A CA 1
ATOM 841 C C . THR A 1 113 ? 11.716 -7.603 11.359 1.00 84.31 113 THR A C 1
ATOM 843 O O . THR A 1 113 ? 10.829 -7.346 10.542 1.00 84.31 113 THR A O 1
ATOM 846 N N . ASP A 1 114 ? 11.457 -8.010 12.602 1.00 78.25 114 ASP A N 1
ATOM 847 C CA . ASP A 1 114 ? 10.092 -8.273 13.053 1.00 78.25 114 ASP A CA 1
ATOM 848 C C . ASP A 1 114 ? 9.204 -7.020 12.923 1.00 78.25 114 ASP A C 1
ATOM 850 O O . ASP A 1 114 ? 9.473 -5.988 13.560 1.00 78.25 114 ASP A O 1
ATOM 854 N N . PRO A 1 115 ? 8.137 -7.072 12.100 1.00 74.12 115 PRO A N 1
ATOM 855 C CA . PRO A 1 115 ? 7.208 -5.962 11.976 1.00 74.12 115 PRO A CA 1
ATOM 856 C C . PRO A 1 115 ? 6.480 -5.744 13.303 1.00 74.12 115 PRO A C 1
ATOM 858 O O . PRO A 1 115 ? 5.952 -6.675 13.915 1.00 74.12 115 PRO A O 1
ATOM 861 N N . ARG A 1 116 ? 6.419 -4.487 13.748 1.00 70.19 116 ARG A N 1
ATOM 862 C CA . ARG A 1 116 ? 5.740 -4.116 14.994 1.00 70.19 116 ARG A CA 1
ATOM 863 C C . ARG A 1 116 ? 4.277 -3.811 14.689 1.00 70.19 116 ARG A C 1
ATOM 865 O O . ARG A 1 116 ? 3.953 -2.746 14.156 1.00 70.19 116 ARG A O 1
ATOM 872 N N . TRP A 1 117 ? 3.399 -4.745 15.036 1.00 65.44 117 TRP A N 1
ATOM 873 C CA . TRP A 1 117 ? 1.956 -4.600 14.852 1.00 65.44 117 TRP A CA 1
ATOM 874 C C . TRP A 1 117 ? 1.301 -3.832 16.013 1.00 65.44 117 TRP A C 1
ATOM 876 O O . TRP A 1 117 ? 1.733 -3.956 17.166 1.00 65.44 117 TRP A O 1
ATOM 886 N N . PRO A 1 118 ? 0.237 -3.054 15.749 1.00 60.62 118 PRO A N 1
ATOM 887 C CA . PRO A 1 118 ? -0.695 -2.627 16.791 1.00 60.62 118 PRO A CA 1
ATOM 888 C C . PRO A 1 118 ? -1.258 -3.860 17.523 1.00 60.62 118 PRO A C 1
ATOM 890 O O . PRO A 1 118 ? -1.528 -4.873 16.885 1.00 60.62 118 PRO A O 1
ATOM 893 N N . GLY A 1 119 ? -1.448 -3.805 18.843 1.00 53.88 119 GLY A N 1
ATOM 894 C CA . GLY A 1 119 ? -2.175 -4.868 19.567 1.00 53.88 119 GLY A CA 1
ATOM 895 C C . GLY A 1 119 ? -1.323 -5.929 20.272 1.00 53.88 119 GLY A C 1
ATOM 896 O O . GLY A 1 119 ? -1.850 -6.958 20.678 1.00 53.88 119 GLY A O 1
ATOM 897 N N . ASN A 1 120 ? -0.029 -5.677 20.478 1.00 49.59 120 ASN A N 1
ATOM 898 C CA . ASN A 1 120 ? 0.774 -6.361 21.500 1.00 49.59 120 ASN A CA 1
ATOM 899 C C . ASN A 1 120 ? 0.952 -7.890 21.362 1.00 49.59 120 ASN A C 1
ATOM 901 O O . ASN A 1 120 ? 0.975 -8.610 22.361 1.00 49.59 120 ASN A O 1
ATOM 905 N N . LYS A 1 121 ? 1.183 -8.410 20.149 1.00 47.28 121 LYS A N 1
ATOM 906 C CA . LYS A 1 121 ? 1.815 -9.732 20.010 1.00 47.28 121 LYS A CA 1
ATOM 907 C C . LYS A 1 121 ? 3.339 -9.574 19.985 1.00 47.28 121 LYS A C 1
ATOM 909 O O . LYS A 1 121 ? 3.928 -9.298 18.949 1.00 47.28 121 LYS A O 1
ATOM 914 N N . VAL A 1 122 ? 3.911 -9.787 21.176 1.00 47.34 122 VAL A N 1
ATOM 915 C CA . VAL A 1 122 ? 5.339 -9.963 21.513 1.00 47.34 122 VAL A CA 1
ATOM 916 C C . VAL A 1 122 ? 6.186 -8.678 21.509 1.00 47.34 122 VAL A C 1
ATOM 918 O O . VAL A 1 122 ? 7.180 -8.616 20.813 1.00 47.34 122 VAL A O 1
ATOM 921 N N . GLU A 1 123 ? 5.826 -7.678 22.333 1.00 48.69 123 GLU A N 1
ATOM 922 C CA . GLU A 1 123 ? 6.371 -6.293 22.368 1.00 48.69 123 GLU A CA 1
ATOM 923 C C . GLU A 1 123 ? 5.784 -5.402 21.248 1.00 48.69 123 GLU A C 1
ATOM 925 O O . GLU A 1 123 ? 6.480 -4.875 20.371 1.00 48.69 123 GLU A O 1
ATOM 930 N N . GLY A 1 124 ? 4.460 -5.254 21.244 1.00 50.94 124 GLY A N 1
ATOM 931 C CA . GLY A 1 124 ? 3.807 -4.233 20.427 1.00 50.94 124 GLY A CA 1
ATOM 932 C C . GLY A 1 124 ? 3.952 -2.843 21.047 1.00 50.94 124 GLY A C 1
ATOM 933 O O . GLY A 1 124 ? 4.467 -2.677 22.150 1.00 50.94 124 GLY A O 1
ATOM 934 N N . TRP A 1 125 ? 3.482 -1.833 20.320 1.00 52.53 125 TRP A N 1
ATOM 935 C CA . TRP A 1 125 ? 3.402 -0.448 20.784 1.00 52.53 125 TRP A CA 1
ATOM 936 C C . TRP A 1 125 ? 2.757 -0.353 22.174 1.00 52.53 125 TRP A C 1
ATOM 938 O O . TRP A 1 125 ? 1.619 -0.790 22.336 1.00 52.53 125 TRP A O 1
ATOM 948 N N . GLU A 1 126 ? 3.447 0.259 23.147 1.00 51.41 126 GLU A N 1
ATOM 949 C CA . GLU A 1 126 ? 2.868 0.566 24.472 1.00 51.41 126 GLU A CA 1
ATOM 950 C C . GLU A 1 126 ? 1.602 1.434 24.362 1.00 51.41 126 GLU A C 1
ATOM 952 O O . GLU A 1 126 ? 0.736 1.389 25.233 1.00 51.41 126 GLU A O 1
ATOM 957 N N . GLU A 1 127 ? 1.473 2.191 23.268 1.00 53.69 127 GLU A N 1
ATOM 958 C CA . GLU A 1 127 ? 0.334 3.053 22.973 1.00 53.69 127 GLU A CA 1
ATOM 959 C C . GLU A 1 127 ? -0.081 2.857 21.512 1.00 53.69 127 GLU A C 1
ATOM 961 O O . GLU A 1 127 ? 0.595 3.302 20.582 1.00 53.69 127 GLU A O 1
ATOM 966 N N . ILE A 1 128 ? -1.196 2.161 21.299 1.00 52.72 128 ILE A N 1
ATOM 967 C CA . ILE A 1 128 ? -1.854 2.090 19.995 1.00 52.72 128 ILE A CA 1
ATOM 968 C C . ILE A 1 128 ? -2.716 3.352 19.877 1.00 52.72 128 ILE A C 1
ATOM 970 O O . ILE A 1 128 ? -3.571 3.560 20.741 1.00 52.72 128 ILE A O 1
ATOM 974 N N . PRO A 1 129 ? -2.545 4.202 18.847 1.00 53.22 129 PRO A N 1
ATOM 975 C CA . PRO A 1 129 ? -3.493 5.278 18.597 1.00 53.22 129 PRO A CA 1
ATOM 976 C C . PRO A 1 129 ? -4.891 4.670 18.467 1.00 53.22 129 PRO A C 1
ATOM 978 O O . PRO A 1 129 ? -5.081 3.748 17.677 1.00 53.22 129 PRO A O 1
ATOM 981 N N . VAL A 1 130 ? -5.860 5.173 19.235 1.00 53.12 130 VAL A N 1
ATOM 982 C CA . VAL A 1 130 ? -7.217 4.597 19.359 1.00 53.12 130 VAL A CA 1
ATOM 983 C C . VAL A 1 130 ? -7.910 4.405 17.994 1.00 53.12 130 VAL A C 1
ATOM 985 O O . VAL A 1 130 ? -8.758 3.537 17.847 1.00 53.12 130 VAL A O 1
ATOM 988 N N . GLY A 1 131 ? -7.484 5.129 16.951 1.00 52.22 131 GLY A N 1
ATOM 989 C CA . GLY A 1 131 ? -7.961 4.955 15.573 1.00 52.22 131 GLY A CA 1
ATOM 990 C C . GLY A 1 131 ? -7.347 3.800 14.760 1.00 52.22 131 GLY A C 1
ATOM 991 O O . GLY A 1 131 ? -7.681 3.679 13.585 1.00 52.22 131 GLY A O 1
ATOM 992 N N . ILE A 1 132 ? -6.432 2.995 15.317 1.00 55.56 132 ILE A N 1
ATOM 993 C CA . ILE A 1 132 ? -5.689 1.931 14.599 1.00 55.56 132 ILE A CA 1
ATOM 994 C C . ILE A 1 132 ? -5.787 0.562 15.307 1.00 55.56 132 ILE A C 1
ATOM 996 O O . ILE A 1 132 ? -5.413 -0.463 14.736 1.00 55.56 132 ILE A O 1
ATOM 1000 N N . ALA A 1 133 ? -6.309 0.499 16.535 1.00 59.06 133 ALA A N 1
ATOM 1001 C CA . ALA A 1 133 ? -6.532 -0.775 17.213 1.00 59.06 133 ALA A CA 1
ATOM 1002 C C . ALA A 1 133 ? -7.682 -1.540 16.530 1.00 59.06 133 ALA A C 1
ATOM 1004 O O . ALA A 1 133 ? -8.847 -1.188 16.694 1.00 59.06 133 ALA A O 1
ATOM 1005 N N . LEU A 1 134 ? -7.344 -2.569 15.746 1.00 69.44 134 LEU A N 1
ATOM 1006 C CA . LEU A 1 134 ? -8.316 -3.492 15.164 1.00 69.44 134 LEU A CA 1
ATOM 1007 C C . LEU A 1 134 ? -8.538 -4.663 16.127 1.00 69.44 134 LEU A C 1
ATOM 1009 O O . LEU A 1 134 ? -7.647 -5.484 16.339 1.00 69.44 134 LEU A O 1
ATOM 1013 N N . CYS A 1 135 ? -9.729 -4.733 16.700 1.00 84.06 135 CYS A N 1
ATOM 1014 C CA . CYS A 1 135 ? -10.251 -5.911 17.374 1.00 84.06 135 CYS A CA 1
ATOM 1015 C C . CYS A 1 135 ? -10.981 -6.825 16.381 1.00 84.06 135 CYS A C 1
ATOM 1017 O O . CYS A 1 135 ? -11.289 -6.421 15.259 1.00 84.06 135 CYS A O 1
ATOM 1019 N N . ASP A 1 136 ? -11.291 -8.055 16.795 1.00 88.12 136 ASP A N 1
ATOM 1020 C CA . ASP A 1 136 ? -12.139 -8.934 15.987 1.00 88.12 136 ASP A CA 1
ATOM 1021 C C . ASP A 1 136 ? -13.519 -8.284 15.743 1.00 88.12 136 ASP A C 1
ATOM 1023 O O . ASP A 1 136 ? -14.007 -7.532 16.602 1.00 88.12 136 ASP A O 1
ATOM 1027 N N . PRO A 1 137 ? -14.182 -8.561 14.600 1.00 90.19 137 PRO A N 1
ATOM 1028 C CA . PRO A 1 137 ? -15.528 -8.067 14.332 1.00 90.19 137 PRO A CA 1
ATOM 1029 C C . PRO A 1 137 ? -16.479 -8.338 15.503 1.00 90.19 137 PRO A C 1
ATOM 1031 O O . PRO A 1 137 ? -16.443 -9.397 16.128 1.00 90.19 137 PRO A O 1
ATOM 1034 N N . GLY A 1 138 ? -17.328 -7.360 15.807 1.00 91.81 138 GLY A N 1
ATOM 1035 C CA . GLY A 1 138 ? -18.164 -7.357 17.007 1.00 91.81 138 GLY A CA 1
ATOM 1036 C C . GLY A 1 138 ? -17.503 -6.728 18.237 1.00 91.81 138 GLY A C 1
ATOM 1037 O O . GLY A 1 138 ? -18.207 -6.381 19.179 1.00 91.81 138 GLY A O 1
ATOM 1038 N N . SER A 1 139 ? -16.191 -6.497 18.238 1.00 92.25 139 SER A N 1
ATOM 1039 C CA . SER A 1 139 ? -15.483 -5.873 19.365 1.00 92.25 139 SER A CA 1
ATOM 1040 C C . SER A 1 139 ? -14.916 -4.493 19.018 1.00 92.25 139 SER A C 1
ATOM 1042 O O . SER A 1 139 ? -14.840 -4.103 17.849 1.00 92.25 139 SER A O 1
ATOM 1044 N N . TYR A 1 140 ? -14.530 -3.737 20.041 1.00 87.88 140 TYR A N 1
ATOM 1045 C CA . TYR A 1 140 ? -13.794 -2.475 19.948 1.00 87.88 140 TYR A CA 1
ATOM 1046 C C . TYR A 1 140 ? -12.645 -2.474 20.960 1.00 87.88 140 TYR A C 1
ATOM 1048 O O . TYR A 1 140 ? -12.666 -3.238 21.927 1.00 87.88 140 TYR A O 1
ATOM 1056 N N . PHE A 1 141 ? -11.635 -1.635 20.738 1.00 84.44 141 PHE A N 1
ATOM 1057 C CA . PHE A 1 141 ? -10.550 -1.483 21.702 1.00 84.44 141 PHE A CA 1
ATOM 1058 C C . PHE A 1 141 ? -10.977 -0.540 22.825 1.00 84.44 141 PHE A C 1
ATOM 1060 O O . PHE A 1 141 ? -11.191 0.652 22.597 1.00 84.44 141 PHE A O 1
ATOM 1067 N N . ASP A 1 142 ? -11.088 -1.074 24.036 1.00 83.19 142 ASP A N 1
ATOM 1068 C CA . ASP A 1 142 ? -11.374 -0.293 25.230 1.00 83.19 142 ASP A CA 1
ATOM 1069 C C . ASP A 1 142 ? -10.064 0.275 25.786 1.00 83.19 142 ASP A C 1
ATOM 1071 O O . ASP A 1 142 ? -9.182 -0.467 26.225 1.00 83.19 142 ASP A O 1
ATOM 1075 N N . ALA A 1 143 ? -9.913 1.599 25.722 1.00 74.44 143 ALA A N 1
ATOM 1076 C CA . ALA A 1 143 ? -8.681 2.268 26.128 1.00 74.44 143 ALA A CA 1
ATOM 1077 C C . ALA A 1 143 ? -8.444 2.208 27.647 1.00 74.44 143 ALA A C 1
ATOM 1079 O O . ALA A 1 143 ? -7.286 2.172 28.073 1.00 74.44 143 ALA A O 1
ATOM 1080 N N . ASP A 1 144 ? -9.512 2.154 28.444 1.00 79.81 144 ASP A N 1
ATOM 1081 C CA . ASP A 1 144 ? -9.429 2.104 29.903 1.00 79.81 144 ASP A CA 1
ATOM 1082 C C . ASP A 1 144 ? -9.005 0.705 30.363 1.00 79.81 144 ASP A C 1
ATOM 1084 O O . ASP A 1 144 ? -8.125 0.555 31.217 1.00 79.81 144 ASP A O 1
ATOM 1088 N N . LEU A 1 145 ? -9.578 -0.334 29.748 1.00 78.50 145 LEU A N 1
ATOM 1089 C CA . LEU A 1 145 ? -9.269 -1.735 30.050 1.00 78.50 145 LEU A CA 1
ATOM 1090 C C . LEU A 1 145 ? -8.052 -2.275 29.285 1.00 78.50 145 LEU A C 1
ATOM 1092 O O . LEU A 1 145 ? -7.547 -3.352 29.609 1.00 78.50 145 LEU A O 1
ATOM 1096 N N . LYS A 1 146 ? -7.579 -1.540 28.273 1.00 75.38 146 LYS A N 1
ATOM 1097 C CA . LYS A 1 146 ? -6.486 -1.925 27.365 1.00 75.38 146 LYS A CA 1
ATOM 1098 C C . LYS A 1 146 ? -6.695 -3.297 26.710 1.00 75.38 146 LYS A C 1
ATOM 1100 O O . LYS A 1 146 ? -5.735 -4.037 26.488 1.00 75.38 146 LYS A O 1
ATOM 1105 N N . LEU A 1 147 ? -7.941 -3.649 26.404 1.00 81.06 147 LEU A N 1
ATOM 1106 C CA . LEU A 1 147 ? -8.313 -4.931 25.802 1.00 81.06 147 LEU A CA 1
ATOM 1107 C C . LEU A 1 147 ? -9.458 -4.766 24.800 1.00 81.06 147 LEU A C 1
ATOM 1109 O O . LEU A 1 147 ? -10.150 -3.750 24.781 1.00 81.06 147 LEU A O 1
ATOM 1113 N N . CYS A 1 148 ? -9.648 -5.776 23.953 1.00 88.12 148 CYS A N 1
ATOM 1114 C CA . CYS A 1 148 ? -10.788 -5.829 23.046 1.00 88.12 148 CYS A CA 1
ATOM 1115 C C . CYS A 1 148 ?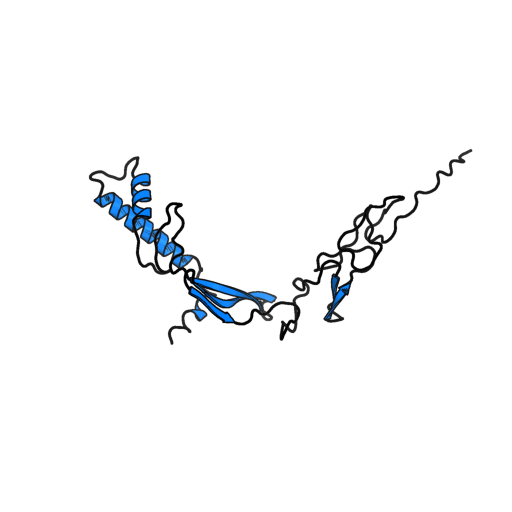 -12.050 -6.241 23.804 1.00 88.12 148 CYS A C 1
ATOM 1117 O O . CYS A 1 148 ? -12.133 -7.360 24.315 1.00 88.12 148 CYS A O 1
ATOM 1119 N N . THR A 1 149 ? -13.031 -5.346 23.838 1.00 92.62 149 THR A N 1
ATOM 1120 C CA . THR A 1 149 ? -14.317 -5.546 24.509 1.00 92.62 149 THR A CA 1
ATOM 1121 C C . THR A 1 149 ? -15.412 -5.708 23.463 1.00 92.62 149 THR A C 1
ATOM 1123 O O . THR A 1 149 ? -15.408 -5.029 22.434 1.00 92.62 149 THR A O 1
ATOM 1126 N N . LYS A 1 150 ? -16.366 -6.614 23.704 1.00 96.00 150 LYS A N 1
ATOM 1127 C CA . LYS A 1 150 ? -17.539 -6.758 22.835 1.00 96.00 150 LYS A CA 1
ATOM 1128 C C . LYS A 1 150 ? -18.354 -5.472 22.831 1.00 96.00 150 LYS A C 1
ATOM 1130 O O . LYS A 1 150 ? -18.541 -4.840 23.866 1.00 96.00 150 LYS A O 1
ATOM 1135 N N . CYS A 1 151 ? -18.883 -5.118 21.670 1.00 96.38 151 CYS A N 1
ATOM 1136 C CA . CYS A 1 151 ? -19.806 -4.004 21.577 1.00 96.38 151 CYS A CA 1
ATOM 1137 C C . CYS A 1 151 ? -21.104 -4.293 22.335 1.00 96.38 151 CYS A C 1
ATOM 1139 O O . CYS A 1 151 ? -21.621 -5.408 22.222 1.00 96.38 151 CYS A O 1
ATOM 1141 N N . PRO A 1 152 ? -21.640 -3.317 23.086 1.00 97.75 152 PRO A N 1
ATOM 1142 C CA . PRO A 1 152 ? -22.879 -3.499 23.826 1.00 97.75 152 PRO A CA 1
ATOM 1143 C C . PRO A 1 152 ? -24.063 -3.718 22.878 1.00 97.75 152 PRO A C 1
ATOM 1145 O O . PRO A 1 152 ? -24.020 -3.361 21.694 1.00 97.75 152 PRO A O 1
ATOM 1148 N N . VAL A 1 153 ? -25.150 -4.270 23.417 1.00 97.94 153 VAL A N 1
ATOM 1149 C CA . VAL A 1 153 ? -26.418 -4.402 22.689 1.00 97.94 153 VAL A CA 1
ATOM 1150 C C . VAL A 1 153 ? -26.858 -3.063 22.087 1.00 97.94 153 VAL A C 1
ATOM 1152 O O . VAL A 1 153 ? -26.568 -1.988 22.611 1.00 97.94 153 VAL A O 1
ATOM 1155 N N . GLY A 1 154 ? -27.547 -3.128 20.954 1.00 97.69 154 GLY A N 1
ATOM 1156 C CA . GLY A 1 154 ? -27.920 -1.958 20.163 1.00 97.69 154 GLY A CA 1
ATOM 1157 C C . GLY A 1 154 ? -26.808 -1.412 19.267 1.00 97.69 154 GLY A C 1
ATOM 1158 O O . GLY A 1 154 ? -27.065 -0.514 18.469 1.00 97.69 154 GLY A O 1
ATOM 1159 N N . THR A 1 155 ? -25.592 -1.960 19.328 1.00 97.81 155 THR A N 1
ATOM 1160 C CA . THR A 1 155 ? -24.465 -1.511 18.501 1.00 97.81 155 THR A CA 1
ATOM 1161 C C . THR A 1 155 ? -23.806 -2.660 17.735 1.00 97.81 155 THR A C 1
ATOM 1163 O O . THR A 1 155 ? -23.945 -3.831 18.087 1.00 97.81 155 THR A O 1
ATOM 1166 N N . ARG A 1 156 ? -23.086 -2.322 16.661 1.00 95.94 156 ARG A N 1
ATOM 1167 C CA . ARG A 1 156 ? -22.289 -3.246 15.845 1.00 95.94 156 ARG A CA 1
ATOM 1168 C C . ARG A 1 156 ? -20.864 -2.744 15.655 1.00 95.94 156 ARG A C 1
ATOM 1170 O O . ARG A 1 156 ? -20.636 -1.538 15.666 1.00 95.94 156 ARG A O 1
ATOM 1177 N N . SER A 1 157 ? -19.916 -3.633 15.369 1.00 93.31 157 SER A N 1
ATOM 1178 C CA . SER A 1 157 ? -18.542 -3.226 15.035 1.00 93.31 157 SER A CA 1
ATOM 1179 C C . SER A 1 157 ? -17.881 -4.133 14.003 1.00 93.31 157 SER A C 1
ATOM 1181 O O . SER A 1 157 ? -18.140 -5.333 13.945 1.00 93.31 157 SER A O 1
ATOM 1183 N N . GLN A 1 158 ? -16.986 -3.539 13.212 1.00 89.62 158 GLN A N 1
ATOM 1184 C CA . GLN A 1 158 ? -16.035 -4.230 12.331 1.00 89.62 158 GLN A CA 1
ATOM 1185 C C . GLN A 1 158 ? -14.607 -4.234 12.914 1.00 89.62 158 GLN A C 1
ATOM 1187 O O . GLN A 1 158 ? -13.640 -4.383 12.177 1.00 89.62 158 GLN A O 1
ATOM 1192 N N . GLY A 1 159 ? -14.471 -4.020 14.226 1.00 84.75 159 GLY A N 1
ATOM 1193 C CA . GLY A 1 159 ? -13.203 -4.099 14.955 1.00 84.75 159 GLY A CA 1
ATOM 1194 C C . GLY A 1 159 ? -12.642 -2.774 15.467 1.00 84.75 159 GLY A C 1
ATOM 1195 O O . GLY A 1 159 ? -11.685 -2.791 16.228 1.00 84.75 159 GLY A O 1
ATOM 1196 N N . VAL A 1 160 ? -13.208 -1.627 15.081 1.00 82.25 160 VAL A N 1
ATOM 1197 C CA . VAL A 1 160 ? -12.640 -0.305 15.424 1.00 82.25 160 VAL A CA 1
ATOM 1198 C C . VAL A 1 160 ? -13.440 0.389 16.522 1.00 82.25 160 VAL A C 1
ATOM 1200 O O . VAL A 1 160 ? -12.892 0.808 17.534 1.00 82.25 160 VAL A O 1
ATOM 1203 N N . GLN A 1 161 ? -14.752 0.507 16.330 1.00 88.38 161 GLN A N 1
ATOM 1204 C CA . GLN A 1 161 ? -15.648 1.204 17.246 1.00 88.38 161 GLN A CA 1
ATOM 1205 C C . GLN A 1 161 ? -17.050 0.608 17.169 1.00 88.38 161 GLN A C 1
ATOM 1207 O O . GLN A 1 161 ? -17.458 0.093 16.122 1.00 88.38 161 GLN A O 1
ATOM 1212 N N . CYS A 1 162 ? -17.801 0.736 18.257 1.00 94.19 162 CYS A N 1
ATOM 1213 C CA . CYS A 1 162 ? -19.207 0.369 18.285 1.00 94.19 162 CYS A CA 1
ATOM 1214 C C . CYS A 1 162 ? -20.050 1.462 17.637 1.00 94.19 162 CYS A C 1
ATOM 1216 O O . CYS A 1 162 ? -20.077 2.604 18.089 1.00 94.19 162 CYS A O 1
ATOM 1218 N N . ILE A 1 163 ? -20.741 1.097 16.566 1.00 95.75 163 ILE A N 1
ATOM 1219 C CA . ILE A 1 163 ? -21.635 1.968 15.812 1.00 95.75 163 ILE A CA 1
ATOM 1220 C C . ILE A 1 163 ? -23.072 1.580 16.176 1.00 95.75 163 ILE A C 1
ATOM 1222 O O . ILE A 1 163 ? -23.406 0.397 16.058 1.00 95.75 163 ILE A O 1
ATOM 1226 N N . PRO A 1 164 ? -23.929 2.525 16.601 1.00 97.81 164 PRO A N 1
ATOM 1227 C CA . PRO A 1 164 ? -25.340 2.254 16.849 1.00 97.81 164 PRO A CA 1
ATOM 1228 C C . PRO A 1 164 ? -26.029 1.615 15.644 1.00 97.81 164 PRO A C 1
ATOM 1230 O O . PRO A 1 164 ? -25.724 1.918 14.488 1.00 97.81 164 PRO A O 1
ATOM 1233 N N . CYS A 1 165 ? -26.976 0.722 15.909 1.00 97.75 165 CYS A N 1
ATOM 1234 C CA . CYS A 1 165 ? -27.837 0.202 14.863 1.00 97.75 165 CYS A CA 1
ATOM 1235 C C . CYS A 1 165 ? -28.743 1.300 14.317 1.00 97.75 165 CYS A C 1
ATOM 1237 O O . CYS A 1 165 ? -29.369 2.022 15.083 1.00 97.75 165 CYS A O 1
ATOM 1239 N N . GLU A 1 166 ? -28.796 1.408 12.992 1.00 97.50 166 GLU A N 1
ATOM 1240 C CA . GLU A 1 166 ? -29.670 2.334 12.270 1.00 97.50 166 GLU A CA 1
ATOM 1241 C C . GLU A 1 166 ? -31.150 2.058 12.582 1.00 97.50 166 GLU A C 1
ATOM 1243 O O . GLU A 1 166 ? -31.531 0.915 12.852 1.00 97.50 166 GLU A O 1
ATOM 1248 N N . VAL A 1 167 ? -31.996 3.087 12.456 1.00 96.19 167 VAL A N 1
ATOM 1249 C CA . VAL A 1 167 ? -33.463 2.967 12.534 1.00 96.19 167 VAL A CA 1
ATOM 1250 C C . VAL A 1 167 ? -33.961 1.810 11.652 1.00 96.19 167 VAL A C 1
ATOM 1252 O O . VAL A 1 167 ? -33.515 1.619 10.519 1.00 96.19 167 VAL A O 1
ATOM 1255 N N . GLY A 1 168 ? -34.888 1.015 12.185 1.00 94.94 168 GLY A N 1
ATOM 1256 C CA . GLY A 1 168 ? -35.406 -0.210 11.568 1.00 94.94 168 GLY A CA 1
ATOM 1257 C C . GLY A 1 168 ? -34.581 -1.472 11.854 1.00 94.94 168 GLY A C 1
ATOM 1258 O O . GLY A 1 168 ? -35.040 -2.579 11.546 1.00 94.94 168 GLY A O 1
ATOM 1259 N N . LYS A 1 169 ? -33.397 -1.342 12.466 1.00 97.69 169 LYS A N 1
ATOM 1260 C CA . LYS A 1 169 ? -32.527 -2.464 12.833 1.00 97.69 169 LYS A CA 1
ATOM 1261 C C . LYS A 1 169 ? -32.188 -2.453 14.319 1.00 97.69 169 LYS A C 1
ATOM 1263 O O . LYS A 1 169 ? -32.231 -1.424 14.982 1.00 97.69 169 LYS A O 1
ATOM 1268 N N . ILE A 1 170 ? -31.806 -3.621 14.818 1.00 98.00 170 ILE A N 1
ATOM 1269 C CA . ILE A 1 170 ? -31.415 -3.835 16.207 1.00 98.00 170 ILE A CA 1
ATOM 1270 C C . ILE A 1 170 ? -30.145 -4.675 16.307 1.00 98.00 170 ILE A C 1
ATOM 1272 O O . ILE A 1 170 ? -29.810 -5.419 15.383 1.00 98.00 170 ILE A O 1
ATOM 1276 N N . ALA A 1 171 ? -29.472 -4.602 17.451 1.00 98.00 171 ALA A N 1
ATOM 1277 C CA . ALA A 1 171 ? -28.501 -5.610 17.867 1.00 98.00 171 ALA A CA 1
ATOM 1278 C C . ALA A 1 171 ? -28.932 -6.187 19.214 1.00 98.00 171 ALA A C 1
ATOM 1280 O O . ALA A 1 171 ? -28.833 -5.519 20.240 1.00 98.00 171 ALA A O 1
ATOM 1281 N N . SER A 1 172 ? -29.456 -7.411 19.200 1.00 96.88 172 SER A N 1
ATOM 1282 C CA . SER A 1 172 ? -30.048 -8.046 20.383 1.00 96.88 172 SER A CA 1
ATOM 1283 C C . SER A 1 172 ? -29.026 -8.638 21.346 1.00 96.88 172 SER A C 1
ATOM 1285 O O . SER A 1 172 ? -29.368 -8.952 22.481 1.00 96.88 172 SER A O 1
ATOM 1287 N N . GLU A 1 173 ? -27.784 -8.800 20.897 1.00 97.44 173 GLU A N 1
ATOM 1288 C CA . GLU A 1 173 ? -26.712 -9.437 21.652 1.00 97.44 173 GLU A CA 1
ATOM 1289 C C . GLU A 1 173 ? -25.450 -8.575 21.620 1.00 97.44 173 GLU A C 1
ATOM 1291 O O . GLU A 1 173 ? -25.227 -7.792 20.693 1.00 97.44 173 GLU A O 1
ATOM 1296 N N . GLU A 1 174 ? -24.614 -8.723 22.644 1.00 97.69 174 GLU A N 1
ATOM 1297 C CA . GLU A 1 174 ? -23.291 -8.115 22.646 1.00 97.69 174 GLU A CA 1
ATOM 1298 C C . GLU A 1 174 ? -22.400 -8.764 21.588 1.00 97.69 174 GLU A C 1
ATOM 1300 O O . GLU A 1 174 ? -22.413 -9.981 21.380 1.00 97.69 174 GLU A O 1
ATOM 1305 N N . GLY A 1 175 ? -21.550 -7.963 20.961 1.00 96.69 175 GLY A N 1
ATOM 1306 C CA . GLY A 1 175 ? -20.602 -8.472 19.982 1.00 96.69 175 GLY A CA 1
ATOM 1307 C C . GLY A 1 175 ? -21.190 -8.692 18.592 1.00 96.69 175 GLY A C 1
ATOM 1308 O O . GLY A 1 175 ? -20.592 -9.408 17.790 1.00 96.69 175 GLY A O 1
ATOM 1309 N N . MET A 1 176 ? -22.349 -8.109 18.275 1.00 97.38 176 MET A N 1
ATOM 1310 C CA . MET A 1 176 ? -22.905 -8.229 16.930 1.00 97.38 176 MET A CA 1
ATOM 1311 C C . MET A 1 176 ? -22.017 -7.538 15.887 1.00 97.38 176 MET A C 1
ATOM 1313 O O . MET A 1 176 ? -21.603 -6.387 16.023 1.00 97.38 176 MET A O 1
ATOM 1317 N N . VAL A 1 177 ? -21.747 -8.247 14.792 1.00 96.75 177 VAL A N 1
ATOM 1318 C CA . VAL A 1 177 ? -20.996 -7.708 13.644 1.00 96.75 177 VAL A CA 1
ATOM 1319 C C . VAL A 1 177 ? -21.901 -6.862 12.744 1.00 96.75 177 VAL A C 1
ATOM 1321 O O . VAL A 1 177 ? -21.466 -5.912 12.090 1.00 96.75 177 VAL A O 1
ATOM 1324 N N . GLN A 1 178 ? -23.191 -7.197 12.713 1.00 96.75 178 GLN A N 1
ATOM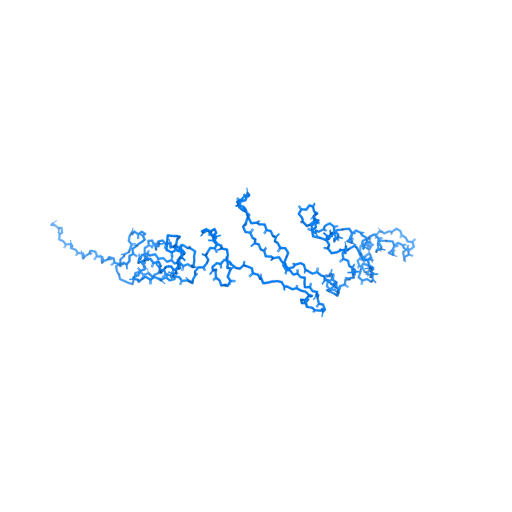 1325 C CA . GLN A 1 178 ? -24.205 -6.542 11.898 1.00 96.75 178 GLN A CA 1
ATOM 1326 C C . GLN A 1 178 ? -25.512 -6.428 12.678 1.00 96.75 178 GLN A C 1
ATOM 1328 O O . GLN A 1 178 ? -25.860 -7.314 13.452 1.00 96.75 178 GLN A O 1
ATOM 1333 N N . CYS A 1 179 ? -26.246 -5.346 12.428 1.00 97.81 179 CYS A N 1
ATOM 1334 C CA . CYS A 1 179 ? -27.583 -5.161 12.974 1.00 97.81 179 CYS A CA 1
ATOM 1335 C C . CYS A 1 179 ? -28.601 -5.945 12.147 1.00 97.81 179 CYS A C 1
ATOM 1337 O O . CYS A 1 179 ? -28.531 -5.960 10.915 1.00 97.81 179 CYS A O 1
ATOM 1339 N N . ILE A 1 180 ? -29.573 -6.547 12.818 1.00 97.56 180 ILE A N 1
ATOM 1340 C CA . ILE A 1 180 ? -30.648 -7.319 12.199 1.00 97.56 180 ILE A CA 1
ATOM 1341 C C . ILE A 1 180 ? -31.901 -6.456 12.047 1.00 97.56 180 ILE A C 1
ATOM 1343 O O . ILE A 1 180 ? -32.191 -5.615 12.889 1.00 97.56 180 ILE A O 1
ATOM 1347 N N . THR A 1 181 ? -32.653 -6.642 10.964 1.00 97.19 181 THR A N 1
ATOM 1348 C CA . THR A 1 181 ? -33.926 -5.928 10.757 1.00 97.19 181 THR A CA 1
ATOM 1349 C C . THR A 1 181 ? -35.025 -6.536 11.623 1.00 97.19 181 THR A C 1
ATOM 1351 O O . THR A 1 181 ? -35.083 -7.758 11.784 1.00 97.19 181 THR A O 1
ATOM 1354 N N . CYS A 1 182 ? -35.921 -5.698 12.143 1.00 92.75 182 CYS A N 1
ATOM 1355 C CA . CYS A 1 182 ? -37.109 -6.169 12.846 1.00 92.75 182 CYS A CA 1
ATOM 1356 C C . CYS A 1 182 ? -37.998 -7.017 11.927 1.00 92.75 182 CYS A C 1
ATOM 1358 O O . CYS A 1 182 ? -38.519 -6.522 10.932 1.00 92.75 182 CYS A O 1
ATOM 1360 N N . LYS A 1 183 ? -38.172 -8.307 12.256 1.00 89.56 183 LYS A N 1
ATOM 1361 C CA . LYS A 1 183 ? -39.099 -9.202 11.534 1.00 89.56 183 LYS A CA 1
ATOM 1362 C C . LYS A 1 183 ? -40.560 -8.870 11.842 1.00 89.56 183 LYS A C 1
ATOM 1364 O O . LYS A 1 183 ? -41.409 -8.953 10.962 1.00 89.56 183 LYS A O 1
ATOM 1369 N N . THR A 1 1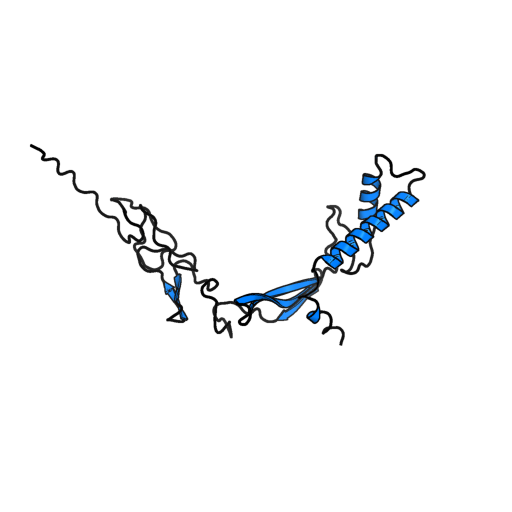84 ? -40.831 -8.519 13.094 1.00 88.56 184 THR A N 1
ATOM 1370 C CA . THR A 1 184 ? -42.128 -8.087 13.618 1.00 88.56 184 THR A CA 1
ATOM 1371 C C . THR A 1 184 ? -41.906 -6.851 14.481 1.00 88.56 184 THR A C 1
ATOM 1373 O O . THR A 1 184 ? -40.882 -6.754 15.160 1.00 88.56 184 THR A O 1
ATOM 1376 N N . GLY A 1 185 ? -42.842 -5.904 14.437 1.00 91.31 185 GLY A N 1
ATOM 1377 C CA . GLY A 1 185 ? -42.691 -4.624 15.125 1.00 91.31 185 GLY A CA 1
ATOM 1378 C C . GLY A 1 185 ? -41.792 -3.636 14.376 1.00 91.31 185 GLY A C 1
ATOM 1379 O O . GLY A 1 185 ? -41.626 -3.724 13.158 1.00 91.31 185 GLY A O 1
ATOM 1380 N N . TYR A 1 186 ? -41.230 -2.675 15.105 1.00 92.94 186 TYR A N 1
ATOM 1381 C CA . TYR A 1 186 ? -40.427 -1.585 14.560 1.00 92.94 186 TYR A CA 1
ATOM 1382 C C . TYR A 1 186 ? -39.290 -1.169 15.502 1.00 92.94 186 TYR A C 1
ATOM 1384 O O . TYR A 1 186 ? -39.336 -1.393 16.710 1.00 92.94 186 TYR A O 1
ATOM 1392 N N . ALA A 1 187 ? -38.262 -0.540 14.937 1.00 95.69 187 ALA A N 1
ATOM 1393 C CA . ALA A 1 187 ? -37.225 0.165 15.681 1.00 95.69 187 ALA A CA 1
ATOM 1394 C C . ALA A 1 187 ? -37.197 1.610 15.178 1.00 95.69 187 ALA A C 1
ATOM 1396 O O . ALA A 1 187 ? -36.826 1.851 14.033 1.00 95.69 187 ALA A O 1
ATOM 1397 N N . ASP A 1 188 ? -37.660 2.550 15.993 1.00 94.88 188 ASP A N 1
ATOM 1398 C CA . ASP A 1 188 ? -37.836 3.968 15.652 1.00 94.88 188 ASP A CA 1
ATOM 1399 C C . ASP A 1 188 ? -36.671 4.858 16.104 1.00 94.88 188 ASP A C 1
ATOM 1401 O O . ASP A 1 188 ? -36.662 6.056 15.825 1.00 94.88 188 ASP A O 1
ATOM 1405 N N . GLN A 1 189 ? -35.686 4.286 16.796 1.00 96.06 189 GLN A N 1
ATOM 1406 C CA . GLN A 1 189 ? -34.520 4.989 17.319 1.00 96.06 189 GLN A CA 1
ATOM 1407 C C . GLN A 1 189 ? -33.240 4.248 16.930 1.00 96.06 189 GLN A C 1
ATOM 1409 O O . GLN A 1 189 ? -33.235 3.024 16.785 1.00 96.06 189 GLN A O 1
ATOM 1414 N N . GLU A 1 190 ? -32.145 4.990 16.766 1.00 97.31 190 GLU A N 1
ATOM 1415 C CA . GLU A 1 190 ? -30.827 4.373 16.641 1.00 97.31 190 GLU A CA 1
ATOM 1416 C C . GLU A 1 190 ? -30.421 3.704 17.958 1.00 97.31 190 GLU A C 1
ATOM 1418 O O . GLU A 1 190 ? -30.830 4.125 19.042 1.00 97.31 190 GLU A O 1
ATOM 1423 N N . GLY A 1 191 ? -29.600 2.661 17.880 1.00 96.81 191 GLY A N 1
ATOM 1424 C CA . GLY A 1 191 ? -29.083 2.000 19.079 1.00 96.81 191 GLY A CA 1
ATOM 1425 C C . GLY A 1 191 ? -30.084 1.071 19.772 1.00 96.81 191 GLY A C 1
ATOM 1426 O O . GLY A 1 191 ? -29.859 0.660 20.910 1.00 96.81 191 GLY A O 1
ATOM 1427 N N . MET A 1 192 ? -31.205 0.735 19.130 1.00 97.69 192 MET A N 1
ATOM 1428 C CA . MET A 1 192 ? -32.181 -0.181 19.718 1.00 97.69 192 MET A CA 1
ATOM 1429 C C . MET A 1 192 ? -31.647 -1.617 19.774 1.00 97.69 192 MET A C 1
ATOM 1431 O O . MET A 1 192 ? -31.046 -2.120 18.829 1.00 97.69 192 MET A O 1
ATOM 1435 N N . HIS A 1 193 ? -31.898 -2.303 20.889 1.00 97.19 193 HIS A N 1
ATOM 1436 C CA . HIS A 1 193 ? -31.516 -3.707 21.082 1.00 97.19 193 HIS A CA 1
ATOM 1437 C C . HIS A 1 193 ? -32.685 -4.685 20.898 1.00 97.19 193 HIS A C 1
ATOM 1439 O O . HIS A 1 193 ? -32.476 -5.886 20.772 1.00 97.19 193 HIS A O 1
ATOM 1445 N N . ALA A 1 194 ? -33.918 -4.183 20.861 1.00 96.50 194 ALA A N 1
ATOM 1446 C CA . ALA A 1 194 ? -35.123 -4.979 20.681 1.00 96.50 194 ALA A CA 1
ATOM 1447 C C . ALA A 1 194 ? -36.142 -4.208 19.839 1.00 96.50 194 ALA A C 1
ATOM 1449 O O . ALA A 1 194 ? -36.189 -2.980 19.886 1.00 96.50 194 ALA A O 1
ATOM 1450 N N . CYS A 1 195 ? -36.948 -4.930 19.065 1.00 96.31 195 CYS A N 1
ATOM 1451 C CA . CYS A 1 195 ? -38.043 -4.343 18.300 1.00 96.31 195 CYS A CA 1
ATOM 1452 C C . CYS A 1 195 ? -39.205 -4.011 19.238 1.00 96.31 195 CYS A C 1
ATOM 1454 O O . CYS A 1 195 ? -39.521 -4.794 20.132 1.00 96.31 195 CYS A O 1
ATOM 1456 N N . ARG A 1 196 ? -39.843 -2.859 19.033 1.00 95.12 196 ARG A N 1
ATOM 1457 C CA . ARG A 1 196 ? -41.101 -2.499 19.688 1.00 95.12 196 ARG A CA 1
ATOM 1458 C C . ARG A 1 196 ? -42.262 -3.079 18.903 1.00 95.12 196 ARG A C 1
ATOM 1460 O O . ARG A 1 196 ? -42.285 -2.985 17.677 1.00 95.12 196 ARG A O 1
ATOM 1467 N N . ASP A 1 197 ? -43.232 -3.642 19.605 1.00 92.38 197 ASP A N 1
ATOM 1468 C CA . ASP A 1 197 ? -44.460 -4.105 18.973 1.00 92.38 197 ASP A CA 1
ATOM 1469 C C . ASP A 1 197 ? -45.259 -2.928 18.416 1.00 92.38 197 ASP A C 1
ATOM 1471 O O . ASP A 1 197 ? -45.289 -1.837 18.991 1.00 92.38 197 ASP A O 1
ATOM 1475 N N . CYS A 1 198 ? -45.923 -3.155 17.283 1.00 85.50 198 CYS A N 1
ATOM 1476 C CA . CYS A 1 198 ? -46.878 -2.188 16.765 1.00 85.50 198 CYS A CA 1
ATOM 1477 C C . CYS A 1 198 ? -48.024 -2.043 17.776 1.00 85.50 198 CYS A C 1
ATOM 1479 O O . CYS A 1 198 ? -48.523 -3.069 18.244 1.00 85.50 198 CYS A O 1
ATOM 1481 N N . PRO A 1 199 ? -48.474 -0.811 18.084 1.00 82.38 199 PRO A N 1
ATOM 1482 C CA . PRO A 1 199 ? -49.662 -0.638 18.899 1.00 82.38 199 PRO A CA 1
ATOM 1483 C C . PRO A 1 199 ? -50.801 -1.439 18.273 1.00 82.38 199 PRO A C 1
ATOM 1485 O O . PRO A 1 199 ? -51.028 -1.359 17.060 1.00 82.38 199 PRO A O 1
ATOM 1488 N N . GLU A 1 200 ? -51.497 -2.232 19.089 1.00 76.88 200 GLU A N 1
ATOM 1489 C CA . GLU A 1 200 ? -52.720 -2.876 18.632 1.00 76.88 200 GLU A CA 1
ATOM 1490 C C . GLU A 1 200 ? -53.654 -1.793 18.096 1.00 76.88 200 GLU A C 1
ATOM 1492 O O . GLU A 1 200 ? -53.753 -0.700 18.659 1.00 76.88 200 GLU A O 1
ATOM 1497 N N . ARG A 1 201 ? -54.318 -2.078 16.973 1.00 66.44 201 ARG A N 1
ATOM 1498 C CA . ARG A 1 201 ? -55.294 -1.164 16.387 1.00 66.44 201 ARG A CA 1
ATOM 1499 C C . ARG A 1 201 ? -56.510 -1.106 17.314 1.00 66.44 201 ARG A C 1
ATOM 1501 O O . ARG A 1 201 ? -57.501 -1.788 17.083 1.00 66.44 201 ARG A O 1
ATOM 1508 N N . THR A 1 202 ? -56.441 -0.307 18.370 1.00 62.72 202 THR A N 1
ATOM 1509 C CA . THR A 1 202 ? -57.593 0.052 19.193 1.00 62.72 202 THR A CA 1
ATOM 1510 C C . THR A 1 202 ? -58.377 1.148 18.481 1.00 62.72 202 THR A C 1
ATOM 1512 O O . THR A 1 202 ? -58.404 2.306 18.886 1.00 62.72 202 THR A O 1
ATOM 1515 N N . GLU A 1 203 ? -59.040 0.779 17.384 1.00 59.81 203 GLU A N 1
ATOM 1516 C CA . GLU A 1 203 ? -60.181 1.553 16.900 1.00 59.81 203 GLU A CA 1
ATOM 1517 C C . GLU A 1 203 ? -61.373 1.271 17.816 1.00 59.81 203 GLU A C 1
ATOM 1519 O O . GLU A 1 203 ? -62.129 0.324 17.624 1.00 59.81 203 GLU A O 1
ATOM 1524 N N . ILE A 1 204 ? -61.543 2.123 18.822 1.00 57.69 204 ILE A N 1
ATOM 1525 C CA . ILE A 1 204 ? -62.880 2.547 19.231 1.00 57.69 204 ILE A CA 1
ATOM 1526 C C . ILE A 1 204 ? -62.826 4.071 19.274 1.00 57.69 204 ILE A C 1
ATOM 1528 O O . ILE A 1 204 ? -62.477 4.665 20.292 1.00 57.69 204 ILE A O 1
ATOM 1532 N N . LEU A 1 205 ? -63.116 4.703 18.137 1.00 48.72 205 LEU A N 1
ATOM 1533 C CA . LEU A 1 205 ? -63.554 6.094 18.124 1.00 48.72 205 LEU A CA 1
ATOM 1534 C C . LEU A 1 205 ? -65.088 6.094 17.978 1.00 48.72 205 LEU A C 1
ATOM 1536 O O . LEU A 1 205 ? -65.588 5.352 17.129 1.00 48.72 205 LEU A O 1
ATOM 1540 N N . PRO A 1 206 ? -65.812 6.829 18.846 1.00 57.78 206 PRO A N 1
ATOM 1541 C CA . PRO A 1 206 ? -67.275 6.890 18.877 1.00 57.78 206 PRO A CA 1
ATOM 1542 C C . PRO A 1 206 ? -67.889 7.594 17.662 1.00 57.78 206 PRO A C 1
ATOM 1544 O O . PRO A 1 206 ? -67.201 8.439 17.045 1.00 57.78 206 PRO A O 1
#

Sequence (206 aa):
TAHSDILAGFSQFDPFSAFMYDAVWLAALATSSAKSAMAAPLADGGVKTVQSEMRRIAFSGVSGSVDLLENGDRSGEGLTYAVVNWKPNKSTGKLDPIMIGIWESEAGFIWITDPRWPGNKVEGWEEIPVGIALCDPGSYFDADLKLCTKCPVGTRSQGVQCIPCEVGKIASEEGMVQCITCKTGYADQEGMHACRDCPERTEILP